Protein AF-000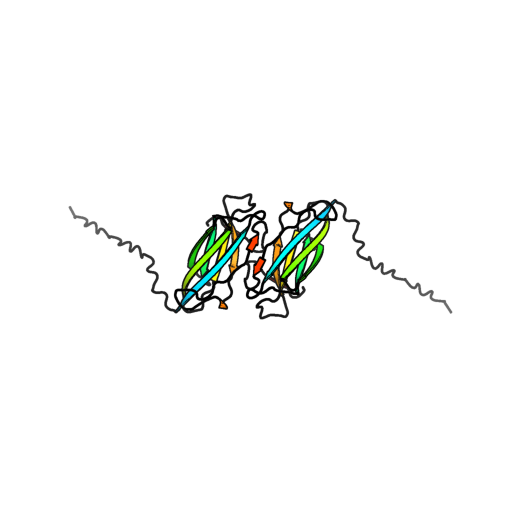0000077552921 (afdb_homodimer)

Foldseek 3Di:
DPPPPPPPPPPPPPPPPVPPPPAPAFKKKFKEKEFEDAPNAGDWFWKKWKWFDDDPDDTHTFFIDIQHRRRMDMTMGIDGHRDQTWMKMKTWAQRVNPPPLWTWIDIDTDDSVQMDTDTGGPDYHYPYYDYPVDDDPPIDIGNPD/DPPPPPPPPPPPPPPPPVPPDPAPAFKKKFKEKEFEDAPNAGDWFWKKWKWFDDPPDDTHTFFIDIQHRRRMDMTMGIDGHRDQTWMKMKTWAQRVNPPPLKTWIDIDTDDSVQMDTDTGGPDYHYPYYDYPVDDDPPIDIGNPD

Structure (mmCIF, N/CA/C/O backbone):
data_AF-0000000077552921-model_v1
#
loop_
_entity.id
_entity.type
_entity.pdbx_description
1 polymer '(pine wood nematode) hypothetical protein'
#
loop_
_atom_site.group_PDB
_atom_site.id
_atom_site.type_symbol
_atom_site.label_atom_id
_atom_site.label_alt_id
_atom_site.label_comp_id
_atom_site.label_asym_id
_atom_site.label_entity_id
_atom_site.label_seq_id
_atom_site.pdbx_PDB_ins_code
_atom_site.Cartn_x
_atom_site.Cartn_y
_atom_site.Cartn_z
_atom_site.occupancy
_atom_site.B_iso_or_equiv
_atom_site.auth_seq_id
_atom_site.auth_comp_id
_atom_site.auth_asym_id
_atom_site.auth_atom_id
_atom_site.pdbx_PDB_model_num
ATOM 1 N N . MET A 1 1 ? -61.781 35.906 36.469 1 32.53 1 MET A N 1
ATOM 2 C CA . MET A 1 1 ? -61.094 35.688 35.188 1 32.53 1 MET A CA 1
ATOM 3 C C . MET A 1 1 ? -59.594 35.906 35.344 1 32.53 1 MET A C 1
ATOM 5 O O . MET A 1 1 ? -59.156 37.062 35.406 1 32.53 1 MET A O 1
ATOM 9 N N . VAL A 1 2 ? -58.844 35 36.219 1 46.31 2 VAL A N 1
ATOM 10 C CA . VAL A 1 2 ? -57.438 35 36.531 1 46.31 2 VAL A CA 1
ATOM 11 C C . VAL A 1 2 ? -56.625 34.781 35.25 1 46.31 2 VAL A C 1
ATOM 13 O O . VAL A 1 2 ? -56.844 33.844 34.5 1 46.31 2 VAL A O 1
ATOM 16 N N . LYS A 1 3 ? -56.125 35.906 34.625 1 41.75 3 LYS A N 1
ATOM 17 C CA . LYS A 1 3 ? -55.219 36 33.469 1 41.75 3 LYS A CA 1
ATOM 18 C C . LYS A 1 3 ? -53.969 35.125 33.719 1 41.75 3 LYS A C 1
ATOM 20 O O . LYS A 1 3 ? -53.219 35.375 34.656 1 41.75 3 LYS A O 1
ATOM 25 N N . VAL A 1 4 ? -53.969 33.75 33.438 1 47.16 4 VAL A N 1
ATOM 26 C CA . VAL A 1 4 ? -52.812 32.844 33.406 1 47.16 4 VAL A CA 1
ATOM 27 C C . VAL A 1 4 ? -51.719 33.406 32.531 1 47.16 4 VAL A C 1
ATOM 29 O O . VAL A 1 4 ? -51.938 33.625 31.328 1 47.16 4 VAL A O 1
ATOM 32 N N . ALA A 1 5 ? -50.812 34.312 33.062 1 47.31 5 ALA A N 1
ATOM 33 C CA . ALA A 1 5 ? -49.594 34.75 32.406 1 47.31 5 ALA A CA 1
ATOM 34 C C . ALA A 1 5 ? -48.781 33.594 31.859 1 47.31 5 ALA A C 1
ATOM 36 O O . ALA A 1 5 ? -48.438 32.688 32.625 1 47.31 5 ALA A O 1
ATOM 37 N N . THR A 1 6 ? -49.031 33.094 30.625 1 49.38 6 THR A N 1
ATOM 38 C CA . THR A 1 6 ? -48.219 32.125 29.906 1 49.38 6 THR A CA 1
ATOM 39 C C . THR A 1 6 ? -46.75 32.594 29.859 1 49.38 6 THR A C 1
ATOM 41 O O . THR A 1 6 ? -46.438 33.625 29.266 1 49.38 6 THR A O 1
ATOM 44 N N . VAL A 1 7 ? -45.938 32.375 30.922 1 45.72 7 VAL A N 1
ATOM 45 C CA . VAL A 1 7 ? -44.5 32.562 30.844 1 45.72 7 VAL A CA 1
ATOM 46 C C . VAL A 1 7 ? -43.938 31.797 29.656 1 45.72 7 VAL A C 1
ATOM 48 O O . VAL A 1 7 ? -44.031 30.562 29.594 1 45.72 7 VAL A O 1
ATOM 51 N N . LEU A 1 8 ? -43.938 32.406 28.438 1 46.22 8 LEU A N 1
ATOM 52 C CA . LEU A 1 8 ? -43.219 31.891 27.297 1 46.22 8 LEU A CA 1
ATOM 53 C C . LEU A 1 8 ? -41.719 31.703 27.656 1 46.22 8 LEU A C 1
ATOM 55 O O . LEU A 1 8 ? -41.031 32.656 27.922 1 46.22 8 LEU A O 1
ATOM 59 N N . LEU A 1 9 ? -41.406 30.625 28.328 1 47.47 9 LEU A N 1
ATOM 60 C CA . LEU A 1 9 ? -40 30.234 28.453 1 47.47 9 LEU A CA 1
ATOM 61 C C . LEU A 1 9 ? -39.344 30.156 27.078 1 47.47 9 LEU A C 1
ATOM 63 O O . LEU A 1 9 ? -39.688 29.312 26.266 1 47.47 9 LEU A O 1
ATOM 67 N N . LEU A 1 10 ? -39 31.312 26.562 1 45.34 10 LEU A N 1
ATOM 68 C CA . LEU A 1 10 ? -38.094 31.297 25.406 1 45.34 10 LEU A CA 1
ATOM 69 C C . LEU A 1 10 ? -36.875 30.438 25.688 1 45.34 10 LEU A C 1
ATOM 71 O O . LEU A 1 10 ? -36.062 30.75 26.547 1 45.34 10 LEU A O 1
ATOM 75 N N . SER A 1 11 ? -36.938 29.156 25.531 1 48.84 11 SER A N 1
ATOM 76 C CA . SER A 1 11 ? -35.75 28.281 25.484 1 48.84 11 SER A CA 1
ATOM 77 C C . SER A 1 11 ? -34.75 28.797 24.469 1 48.84 11 SER A C 1
ATOM 79 O O . SER A 1 11 ? -35 28.812 23.266 1 48.84 11 SER A O 1
ATOM 81 N N . LEU A 1 12 ? -33.969 29.781 24.828 1 48.12 12 LEU A N 1
ATOM 82 C CA . LEU A 1 12 ? -32.781 30.109 24.047 1 48.12 12 LEU A CA 1
ATOM 83 C C . LEU A 1 12 ? -31.984 28.844 23.734 1 48.12 12 LEU A C 1
ATOM 85 O O . LEU A 1 12 ? -31.391 28.234 24.625 1 48.12 12 LEU A O 1
ATOM 89 N N . ALA A 1 13 ? -32.469 28.047 22.828 1 47.84 13 ALA A N 1
ATOM 90 C CA . ALA A 1 13 ? -31.594 27.047 22.234 1 47.84 13 ALA A CA 1
ATOM 91 C C . ALA A 1 13 ? -30.281 27.672 21.781 1 47.84 13 ALA A C 1
ATOM 93 O O . ALA A 1 13 ? -30.219 28.375 20.781 1 47.84 13 ALA A O 1
ATOM 94 N N . LEU A 1 14 ? -29.422 28.031 22.703 1 42.88 14 LEU A N 1
ATOM 95 C CA . LEU A 1 14 ? -28.031 28.281 22.312 1 42.88 14 LEU A CA 1
ATOM 96 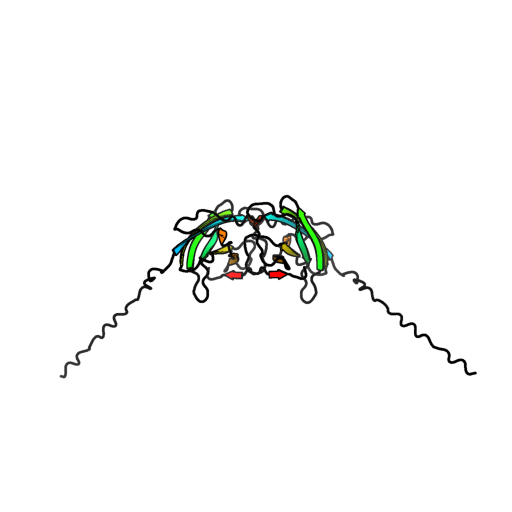C C . LEU A 1 14 ? -27.531 27.188 21.391 1 42.88 14 LEU A C 1
ATOM 98 O O . LEU A 1 14 ? -27.297 26.062 21.828 1 42.88 14 LEU A O 1
ATOM 102 N N . VAL A 1 15 ? -27.938 27.156 20.156 1 44.53 15 VAL A N 1
ATOM 103 C CA . VAL A 1 15 ? -27.141 26.438 19.172 1 44.53 15 VAL A CA 1
ATOM 104 C C . VAL A 1 15 ? -25.656 26.734 19.391 1 44.53 15 VAL A C 1
ATOM 106 O O . VAL A 1 15 ? -25.188 27.844 19.094 1 44.53 15 VAL A O 1
ATOM 109 N N . VAL A 1 16 ? -25.078 26.266 20.5 1 40.38 16 VAL A N 1
ATOM 110 C CA . VAL A 1 16 ? -23.625 26.312 20.625 1 40.38 16 VAL A CA 1
ATOM 111 C C . VAL A 1 16 ? -22.984 25.891 19.297 1 40.38 16 VAL A C 1
ATOM 113 O O . VAL A 1 16 ? -23.062 24.719 18.906 1 40.38 16 VAL A O 1
ATOM 116 N N . ASP A 1 17 ? -23.094 26.703 18.297 1 41.91 17 ASP A N 1
ATOM 117 C CA . ASP A 1 17 ? -22.094 26.453 17.25 1 41.91 17 ASP A CA 1
ATOM 118 C C . ASP A 1 17 ? -20.766 26 17.875 1 41.91 17 ASP A C 1
ATOM 120 O O . ASP A 1 17 ? -20.359 26.484 18.922 1 41.91 17 ASP A O 1
ATOM 124 N N . GLY A 1 18 ? -20.438 24.766 17.828 1 45.41 18 GLY A N 1
ATOM 125 C CA . GLY A 1 18 ? -19.141 24.266 18.266 1 45.41 18 GLY A CA 1
ATOM 126 C C . GLY A 1 18 ? -18.031 25.297 18.125 1 45.41 18 GLY A C 1
ATOM 127 O O . GLY A 1 18 ? -17.469 25.453 17.047 1 45.41 18 GLY A O 1
ATOM 128 N N . VAL A 1 19 ? -18.141 26.406 18.719 1 45.72 19 VAL A N 1
ATOM 129 C CA . VAL A 1 19 ? -16.969 27.281 18.844 1 45.72 19 VAL A CA 1
ATOM 130 C C . VAL A 1 19 ? -15.711 26.438 19 1 45.72 19 VAL A C 1
ATOM 132 O O . VAL A 1 19 ? -15.57 25.703 19.984 1 45.72 19 VAL A O 1
ATOM 135 N N . LYS A 1 20 ? -15.023 25.984 17.828 1 48.44 20 LYS A N 1
ATOM 136 C CA . LYS A 1 20 ? -13.672 25.422 17.938 1 48.44 20 LYS A CA 1
ATOM 137 C C . LYS A 1 20 ? -12.805 26.281 18.844 1 48.44 20 LYS A C 1
ATOM 139 O O . LYS A 1 20 ? -12.57 27.453 18.578 1 48.44 20 LYS A O 1
ATOM 144 N N . LEU A 1 21 ? -12.828 26.219 20.141 1 47.91 21 LEU A N 1
ATOM 145 C CA . LEU A 1 21 ? -11.836 26.875 20.984 1 47.91 21 LEU A CA 1
ATOM 146 C C . LEU A 1 21 ? -10.5 26.984 20.266 1 47.91 21 LEU A C 1
ATOM 148 O O . LEU A 1 21 ? -10.133 26.109 19.484 1 47.91 21 LEU A O 1
ATOM 152 N N . PRO A 1 22 ? -9.906 28.203 20.203 1 50.81 22 PRO A N 1
ATOM 153 C CA . PRO A 1 22 ? -8.586 28.297 19.578 1 50.81 22 PRO A CA 1
ATOM 154 C C . PRO A 1 22 ? -7.66 27.141 19.984 1 50.81 22 PRO A C 1
ATOM 156 O O . PRO A 1 22 ? -7.605 26.781 21.156 1 50.81 22 PRO A O 1
ATOM 159 N N . SER A 1 23 ? -7.504 26.141 19.156 1 57.16 23 SER A N 1
ATOM 160 C CA . SER A 1 23 ? -6.621 25 19.406 1 57.16 23 SER A CA 1
ATOM 161 C C . SER A 1 23 ? -5.301 25.453 20.031 1 57.16 23 SER A C 1
ATOM 163 O O . SER A 1 23 ? -4.629 26.328 19.484 1 57.16 23 SER A O 1
ATOM 165 N N . LEU A 1 24 ? -5.188 25.531 21.297 1 73 24 LEU A N 1
ATOM 166 C CA . LEU A 1 24 ? -3.918 25.734 21.984 1 73 24 LEU A CA 1
ATOM 167 C C . LEU A 1 24 ? -2.863 24.75 21.484 1 73 24 LEU A C 1
ATOM 169 O O . LEU A 1 24 ? -3.178 23.594 21.203 1 73 24 LEU A O 1
ATOM 173 N N . GLY A 1 25 ? -1.646 25.375 20.969 1 87.69 25 GLY A N 1
ATOM 174 C CA . GLY A 1 25 ? -0.507 24.609 20.5 1 87.69 25 GLY A CA 1
ATOM 175 C C . GLY A 1 25 ? 0.171 25.219 19.281 1 87.69 25 GLY A C 1
ATOM 176 O O . GLY A 1 25 ? 0.163 26.438 19.109 1 87.69 25 GLY A O 1
ATOM 177 N N . LYS A 1 26 ? 0.968 24.469 18.641 1 93.31 26 LYS A N 1
ATOM 178 C CA . LYS A 1 26 ? 1.741 24.875 17.469 1 93.31 26 LYS A CA 1
ATOM 179 C C . LYS A 1 26 ? 1.052 24.453 16.172 1 93.31 26 LYS A C 1
ATOM 181 O O . LYS A 1 26 ? 0.514 23.344 16.094 1 93.31 26 LYS A O 1
ATOM 186 N N . LEU A 1 27 ? 1.069 25.438 15.219 1 96.88 27 LEU A N 1
ATOM 187 C CA . LEU A 1 27 ? 0.592 25.125 13.875 1 96.88 27 LEU A CA 1
ATOM 188 C C . LEU A 1 27 ? 1.577 24.219 13.141 1 96.88 27 LEU A C 1
ATOM 190 O O . LEU A 1 27 ? 2.775 24.5 13.094 1 96.88 27 LEU A O 1
ATOM 194 N N . GLN A 1 28 ? 1.095 23.078 12.672 1 97.75 28 GLN A N 1
ATOM 195 C CA . GLN A 1 28 ? 1.905 22.094 11.961 1 97.75 28 GLN A CA 1
ATOM 196 C C . GLN A 1 28 ? 1.263 21.703 10.633 1 97.75 28 GLN A C 1
ATOM 198 O O . GLN A 1 28 ? 0.037 21.703 10.5 1 97.75 28 GLN A O 1
ATOM 203 N N . SER A 1 29 ? 2.043 21.469 9.609 1 98.56 29 SER A N 1
ATOM 204 C CA . SER A 1 29 ? 1.531 21.203 8.266 1 98.56 29 SER A CA 1
ATOM 205 C C . SER A 1 29 ? 2.268 20.031 7.629 1 98.56 29 SER A C 1
ATOM 207 O O . SER A 1 29 ? 3.346 19.641 8.078 1 98.56 29 SER A O 1
ATOM 209 N N . ALA A 1 30 ? 1.665 19.453 6.656 1 98.56 30 ALA A N 1
ATOM 210 C CA . ALA A 1 30 ? 2.236 18.375 5.855 1 98.56 30 ALA A CA 1
ATOM 211 C C . ALA A 1 30 ? 1.676 18.391 4.438 1 98.56 30 ALA A C 1
ATOM 213 O O . ALA A 1 30 ? 0.6 18.938 4.191 1 98.56 30 ALA A O 1
ATOM 214 N N . ALA A 1 31 ? 2.41 17.812 3.5 1 98.88 31 ALA A N 1
ATOM 215 C CA . ALA A 1 31 ? 1.99 17.609 2.115 1 98.88 31 ALA A CA 1
ATOM 216 C C . ALA A 1 31 ? 2.346 16.203 1.627 1 98.88 31 ALA A C 1
ATOM 218 O O . ALA A 1 31 ? 3.422 15.688 1.938 1 98.88 31 ALA A O 1
ATOM 219 N N . VAL A 1 32 ? 1.446 15.625 0.979 1 98.81 32 VAL A N 1
ATOM 220 C CA . VAL A 1 32 ? 1.617 14.281 0.446 1 98.81 32 VAL A CA 1
ATOM 221 C C . VAL A 1 32 ? 1.212 14.25 -1.026 1 98.81 32 VAL A C 1
ATOM 223 O O . VAL A 1 32 ? 0.193 14.828 -1.407 1 98.81 32 VAL A O 1
ATOM 226 N N . LYS A 1 33 ? 1.992 13.602 -1.826 1 98.81 33 LYS A N 1
ATOM 227 C CA . LYS A 1 33 ? 1.648 13.414 -3.232 1 98.81 33 LYS A CA 1
ATOM 228 C C . LYS A 1 33 ? 1.797 11.953 -3.645 1 98.81 33 LYS A C 1
ATOM 230 O O . LYS A 1 33 ? 2.361 11.148 -2.902 1 98.81 33 LYS A O 1
ATOM 235 N N . GLY A 1 34 ? 1.286 11.617 -4.723 1 98.56 34 GLY A N 1
ATOM 236 C CA . GLY A 1 34 ? 1.391 10.289 -5.309 1 98.56 34 GLY A CA 1
ATOM 237 C C . GLY A 1 34 ? 0.633 10.156 -6.617 1 98.56 34 GLY A C 1
ATOM 238 O O . GLY A 1 34 ? 0.147 11.148 -7.164 1 98.56 34 GLY A O 1
ATOM 239 N N . ARG A 1 35 ? 0.683 8.961 -7.125 1 98.75 35 ARG A N 1
ATOM 240 C CA . ARG A 1 35 ? -0.034 8.625 -8.352 1 98.75 35 ARG A CA 1
ATOM 241 C C . ARG A 1 35 ? -0.787 7.305 -8.203 1 98.75 35 ARG A C 1
ATOM 243 O O . ARG A 1 35 ? -0.27 6.352 -7.613 1 98.75 35 ARG A O 1
ATOM 250 N N . LEU A 1 36 ? -1.911 7.273 -8.773 1 98.88 36 LEU A N 1
ATOM 251 C CA . LEU A 1 36 ? -2.781 6.105 -8.68 1 98.88 36 LEU A CA 1
ATOM 252 C C . LEU A 1 36 ? -3.049 5.516 -10.062 1 98.88 36 LEU A C 1
ATOM 254 O O . LEU A 1 36 ? -3.25 6.258 -11.031 1 98.88 36 LEU A O 1
ATOM 258 N N . LEU A 1 37 ? -2.941 4.238 -10.102 1 98.56 37 LEU A N 1
ATOM 259 C CA . LEU A 1 37 ? -3.24 3.514 -11.336 1 98.56 37 LEU A CA 1
ATOM 260 C C . LEU A 1 37 ? -4.371 2.512 -11.117 1 98.56 37 LEU A C 1
ATOM 262 O O . LEU A 1 37 ? -4.59 2.053 -9.992 1 98.56 37 LEU A O 1
ATOM 266 N N . CYS A 1 38 ? -5.055 2.184 -12.172 1 97.62 38 CYS A N 1
ATOM 267 C CA . CYS A 1 38 ? -5.973 1.059 -12.305 1 97.62 38 CYS A CA 1
ATOM 268 C C . CYS A 1 38 ? -5.836 0.393 -13.664 1 97.62 38 CYS A C 1
ATOM 270 O O . CYS A 1 38 ? -5.984 1.05 -14.695 1 97.62 38 CYS A O 1
ATOM 272 N N . ASP A 1 39 ? -5.508 -0.951 -13.695 1 90.19 39 ASP A N 1
ATOM 273 C CA . ASP A 1 39 ? -5.285 -1.681 -14.938 1 90.19 39 ASP A CA 1
ATOM 274 C C . ASP A 1 39 ? -4.184 -1.023 -15.766 1 90.19 39 ASP A C 1
ATOM 276 O O . ASP A 1 39 ? -4.352 -0.805 -16.969 1 90.19 39 ASP A O 1
ATOM 280 N N . ARG A 1 40 ? -3.166 -0.458 -15.133 1 87.75 40 ARG A N 1
ATOM 281 C CA . ARG A 1 40 ? -1.974 0.134 -15.734 1 87.75 40 ARG A CA 1
ATOM 282 C C . ARG A 1 40 ? -2.281 1.505 -16.328 1 87.75 40 ARG A C 1
ATOM 284 O O . ARG A 1 40 ? -1.458 2.076 -17.047 1 87.75 40 ARG A O 1
ATOM 291 N N . LYS A 1 41 ? -3.432 1.977 -16.078 1 96.56 41 LYS A N 1
ATOM 292 C CA . LYS A 1 41 ? -3.812 3.314 -16.516 1 96.56 41 LYS A CA 1
ATOM 293 C C . LYS A 1 41 ? -3.99 4.258 -15.336 1 96.56 41 LYS A C 1
ATOM 295 O O . LYS A 1 41 ? -4.324 3.818 -14.234 1 96.56 41 LYS A O 1
ATOM 300 N N . PRO A 1 42 ? -3.77 5.574 -15.648 1 98.62 42 PRO A N 1
ATOM 301 C CA . PRO A 1 42 ? -4.027 6.531 -14.57 1 98.62 42 PRO A CA 1
ATOM 302 C C . PRO A 1 42 ? -5.453 6.438 -14.023 1 98.62 42 PRO A C 1
ATOM 304 O O . PRO A 1 42 ? -6.402 6.277 -14.797 1 98.62 42 PRO A O 1
ATOM 307 N N . TYR A 1 43 ? -5.633 6.465 -12.758 1 98.62 43 TYR A N 1
ATOM 308 C CA . TYR A 1 43 ? -6.945 6.445 -12.117 1 98.62 43 TYR A CA 1
ATOM 309 C C . TYR A 1 43 ? -7.348 7.84 -11.656 1 98.6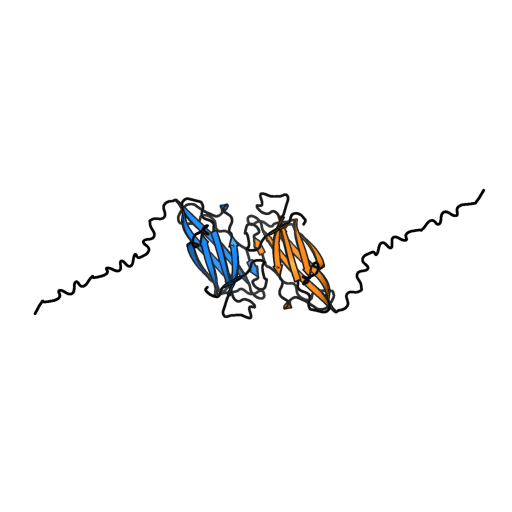2 43 TYR A C 1
ATOM 311 O O . TYR A 1 43 ? -6.867 8.32 -10.625 1 98.62 43 TYR A O 1
ATOM 319 N N . ALA A 1 44 ? -8.242 8.469 -12.32 1 98.44 44 ALA A N 1
ATOM 320 C CA . ALA A 1 44 ? -8.695 9.828 -12.008 1 98.44 44 ALA A CA 1
ATOM 321 C C . ALA A 1 44 ? -9.867 9.805 -11.039 1 98.44 44 ALA A C 1
ATOM 323 O O . ALA A 1 44 ? -10.609 8.82 -10.969 1 98.44 44 ALA A O 1
ATOM 324 N N . GLN A 1 45 ? -10.008 10.82 -10.242 1 97.75 45 GLN A N 1
ATOM 325 C CA . GLN A 1 45 ? -11.164 11.133 -9.406 1 97.75 45 GLN A CA 1
ATOM 326 C C . GLN A 1 45 ? -11.242 10.211 -8.195 1 97.75 45 GLN A C 1
ATOM 328 O O . GLN A 1 45 ? -12.32 9.984 -7.648 1 97.75 45 GLN A O 1
ATOM 333 N N . ALA A 1 46 ? -10.125 9.594 -7.828 1 98.62 46 ALA A N 1
ATOM 334 C CA . ALA A 1 46 ? -10.062 9.023 -6.484 1 98.62 46 ALA A CA 1
ATOM 335 C C . ALA A 1 46 ? -10.078 10.125 -5.426 1 98.62 46 ALA A C 1
ATOM 337 O O . ALA A 1 46 ? -9.375 11.125 -5.555 1 98.62 46 ALA A O 1
ATOM 338 N N . LYS A 1 47 ? -10.875 9.945 -4.449 1 98.69 47 LYS A N 1
ATOM 339 C CA . LYS A 1 47 ? -10.898 10.898 -3.342 1 98.69 47 LYS A CA 1
ATOM 340 C C . LYS A 1 47 ? -9.781 10.617 -2.346 1 98.69 47 LYS A C 1
ATOM 342 O O . LYS A 1 47 ? -9.602 9.469 -1.922 1 98.69 47 LYS A O 1
ATOM 347 N N . ILE A 1 48 ? -8.977 11.625 -2.049 1 98.94 48 ILE A N 1
ATOM 348 C CA . ILE A 1 48 ? -7.918 11.531 -1.049 1 98.94 48 ILE A CA 1
ATOM 349 C C . ILE A 1 48 ? -8.211 12.484 0.105 1 98.94 48 ILE A C 1
ATOM 351 O O . ILE A 1 48 ? -8.391 13.688 -0.105 1 98.94 48 ILE A O 1
ATOM 355 N N . LYS A 1 49 ? -8.312 11.969 1.262 1 98.75 49 LYS A N 1
ATOM 356 C CA . LYS A 1 49 ? -8.461 12.797 2.457 1 98.75 49 LYS A CA 1
ATOM 357 C C . LYS A 1 49 ? -7.23 12.688 3.355 1 98.75 49 LYS A C 1
ATOM 359 O O . LYS A 1 49 ? -6.719 11.594 3.59 1 98.75 49 LYS A O 1
ATOM 364 N N . MET A 1 50 ? -6.805 13.82 3.775 1 98.75 50 MET A N 1
ATOM 365 C CA . MET A 1 50 ? -5.691 13.922 4.719 1 98.75 50 MET A CA 1
ATOM 366 C C . MET A 1 50 ? -6.191 14.273 6.113 1 98.75 50 MET A C 1
ATOM 368 O O . MET A 1 50 ? -6.977 15.211 6.277 1 98.75 50 MET A O 1
ATOM 372 N N . TYR A 1 51 ? -5.691 13.555 7.082 1 98.19 51 TYR A N 1
ATOM 373 C CA . TYR A 1 51 ? -6.137 13.758 8.453 1 98.19 51 TYR A CA 1
ATOM 374 C C . TYR A 1 51 ? -4.949 13.922 9.391 1 98.19 51 TYR A C 1
ATOM 376 O O . TYR A 1 51 ? -3.863 13.406 9.133 1 98.19 51 TYR A O 1
ATOM 384 N N . ASP A 1 52 ? -5.211 14.609 10.445 1 97.25 52 ASP A N 1
ATOM 385 C CA . ASP A 1 52 ? -4.453 14.43 11.68 1 97.25 52 ASP A CA 1
ATOM 386 C C . ASP A 1 52 ? -5.141 13.438 12.609 1 97.25 52 ASP A C 1
ATOM 388 O O . ASP A 1 52 ? -6.262 13.672 13.07 1 97.25 52 ASP A O 1
ATOM 392 N N . GLU A 1 53 ? -4.449 12.328 12.773 1 94.75 53 GLU A N 1
ATOM 393 C CA . GLU A 1 53 ? -5.027 11.281 13.617 1 94.75 53 GLU A CA 1
ATOM 394 C C . GLU A 1 53 ? -4.898 11.633 15.094 1 94.75 53 GLU A C 1
ATOM 396 O O . GLU A 1 53 ? -3.807 11.953 15.57 1 94.75 53 GLU A O 1
ATOM 401 N N . ASP A 1 54 ? -6.012 11.523 15.797 1 87.31 54 ASP A N 1
ATOM 402 C CA . ASP A 1 54 ? -6.035 11.805 17.234 1 87.31 54 ASP A CA 1
ATOM 403 C C . ASP A 1 54 ? -6.473 10.578 18.016 1 87.31 54 ASP A C 1
ATOM 405 O O . ASP A 1 54 ? -7.297 9.789 17.547 1 87.31 54 ASP A O 1
ATOM 409 N N . PHE A 1 55 ? -5.816 10.438 19.156 1 81.25 55 PHE A N 1
ATOM 410 C CA . PHE A 1 55 ? -6.23 9.352 20.031 1 81.25 55 PHE A CA 1
ATOM 411 C C . PHE A 1 55 ? -7.453 9.758 20.844 1 81.25 55 PHE A C 1
ATOM 413 O O . PHE A 1 55 ? -7.441 10.797 21.516 1 81.25 55 PHE A O 1
ATOM 420 N N . GLY A 1 56 ? -8.539 8.969 20.812 1 74.62 56 GLY A N 1
ATOM 421 C CA . GLY A 1 56 ? -9.695 9.172 21.672 1 74.62 56 GLY A CA 1
ATOM 422 C C . GLY A 1 56 ? -10.656 10.211 21.141 1 74.62 56 GLY A C 1
ATOM 423 O O . GLY A 1 56 ? -11.664 10.516 21.781 1 74.62 56 GLY A O 1
ATOM 424 N N . GLU A 1 57 ? -10.25 10.914 20.125 1 76.81 57 GLU A N 1
ATOM 425 C CA . GLU A 1 57 ? -11.117 11.898 19.469 1 76.81 57 GLU A CA 1
ATOM 426 C C . GLU A 1 57 ? -11.227 11.648 17.969 1 76.81 57 GLU A C 1
ATOM 428 O O . GLU A 1 57 ? -10.539 10.766 17.438 1 76.81 57 GLU A O 1
ATOM 433 N N . LEU A 1 58 ? -12.188 12.359 17.406 1 84.75 58 LEU A N 1
ATOM 434 C CA . LEU A 1 58 ? -12.32 12.266 15.953 1 84.75 58 LEU A CA 1
ATOM 435 C C . LEU A 1 58 ? -11.094 12.867 15.266 1 84.75 58 LEU A C 1
ATOM 437 O O . LEU A 1 58 ? -10.547 13.867 15.719 1 84.75 58 LEU A O 1
ATOM 441 N N . ASP A 1 59 ? -10.672 12.203 14.18 1 91.19 59 ASP A N 1
ATOM 442 C CA . ASP A 1 59 ? -9.578 12.727 13.359 1 91.19 59 ASP A CA 1
ATOM 443 C C . ASP A 1 59 ? -9.93 14.094 12.789 1 91.19 59 ASP A C 1
ATOM 445 O O . ASP A 1 59 ? -11.086 14.359 12.461 1 91.19 59 ASP A O 1
ATOM 449 N N . ASP A 1 60 ? -8.953 15 12.758 1 94.06 60 ASP A N 1
ATOM 450 C CA . ASP A 1 60 ? -9.156 16.297 12.133 1 94.06 60 ASP A CA 1
ATOM 451 C C . ASP A 1 60 ? -8.883 16.234 10.633 1 94.06 60 ASP A C 1
ATOM 453 O O . ASP A 1 60 ? -7.785 15.867 10.211 1 94.06 60 ASP A O 1
ATOM 457 N N . LEU A 1 61 ? -9.867 16.578 9.836 1 96.81 61 LEU A N 1
ATOM 458 C CA . LEU A 1 61 ? -9.695 16.656 8.391 1 96.81 61 LEU A CA 1
ATOM 459 C C . LEU A 1 61 ? -8.852 17.859 8 1 96.81 61 LEU A C 1
ATOM 461 O O . LEU A 1 61 ? -9.203 19 8.336 1 96.81 61 LEU A O 1
ATOM 465 N N . MET A 1 62 ? -7.758 17.594 7.305 1 97.94 62 MET A N 1
ATOM 466 C CA . MET A 1 62 ? -6.844 18.672 6.953 1 97.94 62 MET A CA 1
ATOM 467 C C . MET A 1 62 ? -7.027 19.078 5.492 1 97.94 62 MET A C 1
ATOM 469 O O . MET A 1 62 ? -6.77 20.234 5.133 1 97.94 62 MET A O 1
ATOM 473 N N . ASP A 1 63 ? -7.32 18.172 4.645 1 98.56 63 ASP A N 1
ATOM 474 C CA . ASP A 1 63 ? -7.48 18.453 3.221 1 98.56 63 ASP A CA 1
ATOM 475 C C . ASP A 1 63 ? -8.25 17.344 2.52 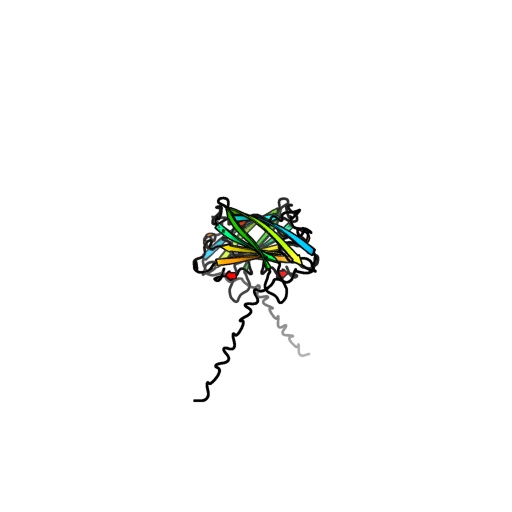1 98.56 63 ASP A C 1
ATOM 477 O O . ASP A 1 63 ? -8.281 16.203 3.002 1 98.56 63 ASP A O 1
ATOM 481 N N . THR A 1 64 ? -8.953 17.625 1.484 1 98.75 64 THR A N 1
ATOM 482 C CA . THR A 1 64 ? -9.594 16.688 0.567 1 98.75 64 THR A CA 1
ATOM 483 C C . THR A 1 64 ? -9.32 17.078 -0.882 1 98.75 64 THR A C 1
ATOM 485 O O . THR A 1 64 ? -9.57 18.203 -1.285 1 98.75 64 THR A O 1
ATOM 488 N N . LYS A 1 65 ? -8.758 16.172 -1.621 1 98.81 65 LYS A N 1
ATOM 489 C CA . LYS A 1 65 ? -8.539 16.359 -3.053 1 98.81 65 LYS A CA 1
ATOM 490 C C . LYS A 1 65 ? -8.922 15.102 -3.834 1 98.81 65 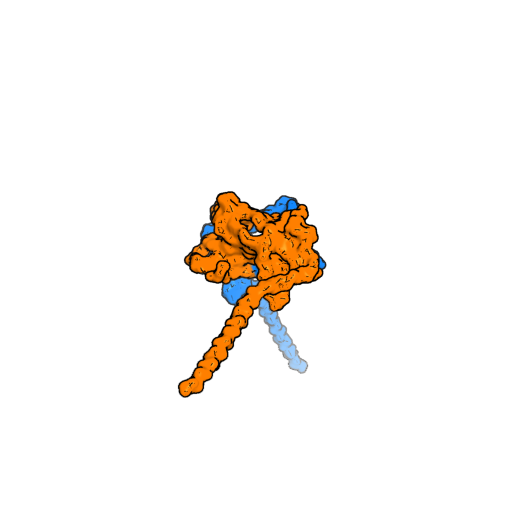LYS A C 1
ATOM 492 O O . LYS A 1 65 ? -9.273 14.078 -3.242 1 98.81 65 LYS A O 1
ATOM 497 N N . PHE A 1 66 ? -8.867 15.281 -5.148 1 98.88 66 PHE A N 1
ATOM 498 C CA . PHE A 1 66 ? -9.109 14.172 -6.066 1 98.88 66 PHE A CA 1
ATOM 499 C C . PHE A 1 66 ? -7.926 13.992 -7.012 1 98.88 66 PHE A C 1
ATOM 501 O O . PHE A 1 66 ? -7.289 14.969 -7.41 1 98.88 66 PHE A O 1
ATOM 508 N N . SER A 1 67 ? -7.625 12.719 -7.242 1 98.94 67 SER A N 1
ATOM 509 C CA . SER A 1 67 ? -6.594 12.484 -8.25 1 98.94 67 SER A CA 1
ATOM 510 C C . SER A 1 67 ? -7 13.062 -9.602 1 98.94 67 SER A C 1
ATOM 512 O O . SER A 1 67 ? -8.188 13.07 -9.945 1 98.94 67 SER A O 1
ATOM 514 N N . ASP A 1 68 ? -6.035 13.531 -10.375 1 98.88 68 ASP A N 1
ATOM 515 C CA . ASP A 1 68 ? -6.324 14.18 -11.648 1 98.88 68 ASP A CA 1
ATOM 516 C C . ASP A 1 68 ? -6.34 13.172 -12.797 1 98.88 68 ASP A C 1
ATOM 518 O O . ASP A 1 68 ? -6.344 11.961 -12.562 1 98.88 68 ASP A O 1
ATOM 522 N N . LYS A 1 69 ? -6.371 13.633 -14.055 1 98.62 69 LYS A N 1
ATOM 523 C CA . LYS A 1 69 ? -6.496 12.797 -15.242 1 98.62 69 LYS A CA 1
ATOM 524 C C . LYS A 1 69 ? -5.281 11.883 -15.406 1 98.62 69 LYS A C 1
ATOM 526 O O . LYS A 1 69 ? -5.352 10.867 -16.094 1 98.62 69 LYS A O 1
ATOM 531 N N . ASN A 1 70 ? -4.184 12.242 -14.812 1 98.62 70 ASN A N 1
ATOM 532 C CA . ASN A 1 70 ? -2.975 11.43 -14.875 1 98.62 70 ASN A CA 1
ATOM 533 C C . ASN A 1 70 ? -2.836 10.531 -13.648 1 98.62 70 ASN A C 1
ATOM 535 O O . ASN A 1 70 ? -1.812 9.867 -13.477 1 98.62 70 ASN A O 1
ATOM 539 N N . GLY A 1 71 ? -3.799 10.516 -12.742 1 98.88 71 GLY A N 1
ATOM 540 C CA . GLY A 1 71 ? -3.785 9.727 -11.516 1 98.88 71 GLY A CA 1
ATOM 541 C C . GLY A 1 71 ? -3.002 10.383 -10.391 1 98.88 71 GLY A C 1
ATOM 542 O O . GLY A 1 71 ? -2.805 9.781 -9.336 1 98.88 71 GLY A O 1
ATOM 543 N N . ALA A 1 72 ? -2.549 11.594 -10.656 1 98.94 72 ALA A N 1
ATOM 544 C CA . ALA A 1 72 ? -1.705 12.273 -9.672 1 98.94 72 ALA A CA 1
ATOM 545 C C . ALA A 1 72 ? -2.553 13.008 -8.641 1 98.94 72 ALA A C 1
ATOM 547 O O . ALA A 1 72 ? -3.65 13.477 -8.945 1 98.94 72 ALA A O 1
ATOM 548 N N . PHE A 1 73 ? -2.064 13.109 -7.465 1 98.94 73 PHE A N 1
ATOM 549 C CA . PHE A 1 73 ? -2.717 13.914 -6.438 1 98.94 73 PHE A CA 1
ATOM 550 C C . PHE A 1 73 ? -1.686 14.617 -5.566 1 98.94 73 PHE A C 1
ATOM 552 O O . PHE A 1 73 ? -0.523 14.211 -5.516 1 98.94 73 PHE A O 1
ATOM 559 N N . LEU A 1 74 ? -2.082 15.648 -4.984 1 98.94 74 LEU A N 1
ATOM 560 C CA . LEU A 1 74 ? -1.357 16.391 -3.965 1 98.94 74 LEU A CA 1
ATOM 561 C C . LEU A 1 74 ? -2.311 16.938 -2.9 1 98.94 74 LEU A C 1
ATOM 563 O O . LEU A 1 74 ? -3.189 17.75 -3.197 1 98.94 74 LEU A O 1
ATOM 567 N N . VA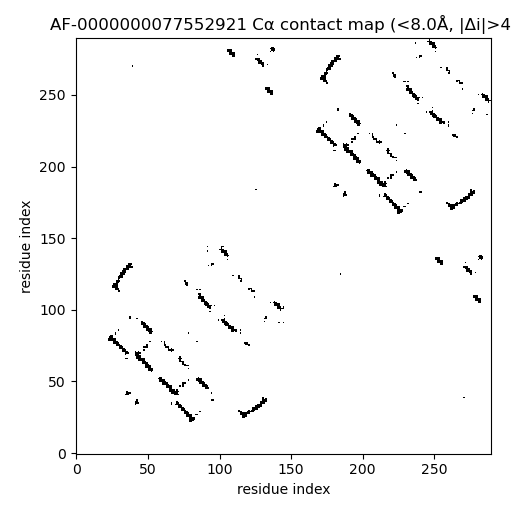L A 1 75 ? -2.166 16.438 -1.724 1 98.94 75 VAL A N 1
ATOM 568 C CA . VAL A 1 75 ? -2.908 16.969 -0.587 1 98.94 75 VAL A CA 1
ATOM 569 C C . VAL A 1 75 ? -1.952 17.703 0.356 1 98.94 75 VAL A C 1
ATOM 571 O O . VAL A 1 75 ? -0.8 17.297 0.521 1 98.94 75 VAL A O 1
ATOM 574 N N . SER A 1 76 ? -2.438 18.703 0.864 1 98.81 76 SER A N 1
ATOM 575 C CA . SER A 1 76 ? -1.66 19.562 1.761 1 98.81 76 SER A CA 1
ATOM 576 C C . SER A 1 76 ? -2.561 20.266 2.766 1 98.81 76 SER A C 1
ATOM 578 O O . SER A 1 76 ? -3.584 20.844 2.393 1 98.81 76 SER A O 1
ATOM 580 N N . GLY A 1 77 ? -2.199 20.188 4.031 1 98.5 77 GLY A N 1
ATOM 581 C CA . GLY A 1 77 ? -3.02 20.812 5.059 1 98.5 77 GLY A CA 1
ATOM 582 C C . GLY A 1 77 ? -2.268 21.062 6.352 1 98.5 77 GLY A C 1
ATOM 583 O O . GLY A 1 77 ? -1.062 20.812 6.434 1 98.5 77 GLY A O 1
ATOM 584 N N . HIS A 1 78 ? -2.959 21.656 7.262 1 97.81 78 HIS A N 1
ATOM 585 C CA . HIS A 1 78 ? -2.35 22.016 8.539 1 97.81 78 HIS A CA 1
ATOM 586 C C . HIS A 1 78 ? -3.342 21.859 9.688 1 97.81 78 HIS A C 1
ATOM 588 O O . HIS A 1 78 ? -4.551 21.766 9.453 1 97.81 78 HIS A O 1
ATOM 594 N N . GLU A 1 79 ? -2.836 21.719 10.812 1 95.94 79 GLU A N 1
ATOM 595 C CA . GLU A 1 79 ? -3.6 21.625 12.055 1 95.94 79 GLU A CA 1
ATOM 596 C C . GLU A 1 79 ? -2.803 22.172 13.234 1 95.94 79 GLU A C 1
ATOM 598 O O . GLU A 1 79 ? -1.571 22.125 13.234 1 95.94 79 GLU A O 1
ATOM 603 N N . THR A 1 80 ? -3.537 22.734 14.188 1 94.44 80 THR A N 1
ATOM 604 C CA . THR A 1 80 ? -2.92 23.203 15.414 1 94.44 80 THR A CA 1
ATOM 605 C C . THR A 1 80 ? -3.041 22.172 16.516 1 94.44 80 THR A C 1
ATOM 607 O O . THR A 1 80 ? -4.141 21.703 16.828 1 94.44 80 THR A O 1
ATOM 610 N N . GLU A 1 81 ? -1.885 21.75 17.016 1 91.5 81 GLU A N 1
ATOM 611 C CA . GLU A 1 81 ? -1.862 20.781 18.109 1 91.5 81 GLU A CA 1
ATOM 612 C C . GLU A 1 81 ? -0.714 21.062 19.062 1 91.5 81 GLU A C 1
ATOM 614 O O . GLU A 1 81 ? 0.309 21.625 18.672 1 91.5 81 GLU A O 1
ATOM 619 N N . PHE A 1 82 ? -0.873 20.578 20.375 1 89.75 82 PHE A N 1
ATOM 620 C CA . PHE A 1 82 ? 0.198 20.688 21.359 1 89.75 82 PHE A CA 1
ATOM 621 C C . PHE A 1 82 ? 1.308 19.688 21.062 1 89.75 82 PHE A C 1
ATOM 623 O O . PHE A 1 82 ? 2.488 19.984 21.266 1 89.75 82 PHE A O 1
ATOM 630 N N . THR A 1 83 ? 0.848 18.547 20.672 1 89.69 83 THR A N 1
ATOM 631 C CA . THR A 1 83 ? 1.778 17.484 20.297 1 89.69 83 THR A CA 1
ATOM 632 C C . THR A 1 83 ? 1.953 17.438 18.781 1 89.69 83 THR A C 1
ATOM 634 O O . THR A 1 83 ? 1.199 18.078 18.031 1 89.69 83 THR A O 1
ATOM 637 N N . PRO A 1 84 ? 3.02 16.812 18.344 1 92.12 84 PRO A N 1
ATOM 638 C CA . PRO A 1 84 ? 3.121 16.625 16.891 1 92.12 84 PRO A CA 1
ATOM 639 C C . PRO A 1 84 ? 1.869 15.992 16.297 1 92.12 84 PRO A C 1
ATOM 641 O O . PRO A 1 84 ? 1.26 15.117 16.906 1 92.12 84 PRO A O 1
ATOM 644 N N . ILE A 1 85 ? 1.512 16.547 15.117 1 95.81 85 ILE A N 1
ATOM 645 C CA . ILE A 1 85 ? 0.374 15.93 14.438 1 95.81 85 ILE A CA 1
ATOM 646 C C . ILE A 1 85 ? 0.776 14.57 13.883 1 95.81 85 ILE A C 1
ATOM 648 O O . ILE A 1 85 ? 1.938 14.352 13.531 1 95.81 85 ILE A O 1
ATOM 652 N N . ASP A 1 86 ? -0.121 13.633 13.859 1 96.25 86 ASP A N 1
ATOM 653 C CA . ASP A 1 86 ? 0.006 12.32 13.234 1 96.25 86 ASP A CA 1
ATOM 654 C C . ASP A 1 86 ? -0.773 12.258 11.922 1 96.25 86 ASP A C 1
ATOM 656 O O . ASP A 1 86 ? -1.989 12.055 11.93 1 96.25 86 ASP A O 1
ATOM 660 N N . VAL A 1 87 ? -0.062 12.312 10.805 1 98.12 87 VAL A N 1
ATOM 661 C CA . VAL A 1 87 ? -0.714 12.531 9.516 1 98.12 87 VAL A CA 1
ATOM 662 C C . VAL A 1 87 ? -0.963 11.188 8.828 1 98.12 87 VAL A C 1
ATOM 664 O O . VAL A 1 87 ? -0.073 10.336 8.781 1 98.12 87 VAL A O 1
ATOM 667 N N . LYS A 1 88 ? -2.109 11.062 8.328 1 98.31 88 LYS A N 1
ATOM 668 C CA . LYS A 1 88 ? -2.453 9.938 7.461 1 98.31 88 LYS A CA 1
ATOM 669 C C . LYS A 1 88 ? -3.285 10.398 6.266 1 98.31 88 LYS A C 1
ATOM 671 O O . LYS A 1 88 ? -3.959 11.43 6.332 1 98.31 88 LYS A O 1
ATOM 676 N N . ILE A 1 89 ? -3.209 9.641 5.207 1 98.75 89 ILE A N 1
ATOM 677 C CA . ILE A 1 89 ? -4.137 9.852 4.102 1 98.75 89 ILE A CA 1
ATOM 678 C C . ILE A 1 89 ? -5 8.609 3.9 1 98.75 89 ILE A C 1
ATOM 680 O O . ILE A 1 89 ? -4.551 7.492 4.152 1 98.75 89 ILE A O 1
ATOM 684 N N . ASN A 1 90 ? -6.156 8.844 3.51 1 98.62 90 ASN A N 1
ATOM 685 C CA . ASN A 1 90 ? -7.062 7.82 3.012 1 98.62 90 ASN A CA 1
ATOM 686 C C . ASN A 1 90 ? -7.324 7.977 1.518 1 98.62 90 ASN A C 1
ATOM 688 O O . ASN A 1 90 ? -7.617 9.078 1.048 1 98.62 90 ASN A O 1
ATOM 692 N N . ILE A 1 91 ? -7.16 6.93 0.854 1 98.75 91 ILE A N 1
ATOM 693 C CA . ILE A 1 91 ? -7.484 6.871 -0.567 1 98.75 91 ILE A CA 1
ATOM 694 C C . ILE A 1 91 ? -8.766 6.062 -0.772 1 98.75 91 ILE A C 1
ATOM 696 O O . ILE A 1 91 ? -8.836 4.891 -0.392 1 98.75 91 ILE A O 1
ATOM 700 N N . TYR A 1 92 ? -9.758 6.699 -1.333 1 98.44 92 TYR A N 1
ATOM 701 C CA . TYR A 1 92 ? -11.047 6.074 -1.622 1 98.44 92 TYR A CA 1
ATOM 702 C C . TYR A 1 92 ? -11.211 5.82 -3.117 1 98.44 92 TYR A C 1
ATOM 704 O O . TYR A 1 92 ? -11.109 6.746 -3.924 1 98.44 92 TYR A O 1
ATOM 712 N N . HIS A 1 93 ? -11.523 4.637 -3.445 1 97.94 93 HIS A N 1
ATOM 713 C CA . HIS A 1 93 ? -11.594 4.32 -4.867 1 97.94 93 HIS A CA 1
ATOM 714 C C . HIS A 1 93 ? -12.492 3.115 -5.117 1 97.94 93 HIS A C 1
ATOM 716 O O . HIS A 1 93 ? -12.844 2.389 -4.188 1 97.94 93 HIS A O 1
ATOM 722 N N . ASN A 1 94 ? -12.875 2.943 -6.355 1 96.5 94 ASN A N 1
ATOM 723 C CA . ASN A 1 94 ? -13.68 1.8 -6.766 1 96.5 94 ASN A CA 1
ATOM 724 C C . ASN A 1 94 ? -13.008 1.007 -7.883 1 96.5 94 ASN A C 1
ATOM 726 O O . ASN A 1 94 ? -13.688 0.379 -8.695 1 96.5 94 ASN A O 1
ATOM 730 N N . CYS A 1 95 ? -11.695 1.096 -7.934 1 96.56 95 CYS A N 1
ATOM 731 C CA . CYS A 1 95 ? -10.977 0.317 -8.938 1 96.56 95 CYS A CA 1
ATOM 732 C C . CYS A 1 95 ? -11.266 -1.171 -8.781 1 96.56 95 CYS A C 1
ATOM 734 O O . CYS A 1 95 ? -11.047 -1.744 -7.715 1 96.56 95 CYS A O 1
ATOM 736 N N . ASP A 1 96 ? -11.695 -1.789 -9.844 1 91.62 96 ASP A N 1
ATOM 737 C CA . ASP A 1 96 ? -11.969 -3.223 -9.898 1 91.62 96 ASP A CA 1
ATOM 738 C C . ASP A 1 96 ? -12.82 -3.67 -8.711 1 91.62 96 ASP A C 1
ATOM 740 O O . ASP A 1 96 ? -12.492 -4.648 -8.039 1 91.62 96 ASP A O 1
ATOM 744 N N . ASP A 1 97 ? -13.758 -2.879 -8.383 1 89.81 97 ASP A N 1
ATOM 745 C CA . ASP A 1 97 ? -14.641 -3.137 -7.25 1 89.81 97 ASP A CA 1
ATOM 746 C C . ASP A 1 97 ? -16.062 -3.463 -7.715 1 89.81 97 ASP A C 1
ATOM 748 O O . ASP A 1 97 ? -16.703 -2.645 -8.367 1 89.81 97 ASP A O 1
ATOM 752 N N . GLU A 1 98 ? -16.562 -4.566 -7.387 1 84.06 98 GLU A N 1
ATOM 753 C CA . GLU A 1 98 ? -17.906 -4.965 -7.762 1 84.06 98 GLU A CA 1
ATOM 754 C C . GLU A 1 98 ? -18.953 -4.262 -6.902 1 84.06 98 GLU A C 1
ATOM 756 O O . GLU A 1 98 ? -20.094 -4.078 -7.328 1 84.06 98 GLU A O 1
ATOM 761 N N . GLN A 1 99 ? -18.656 -3.986 -5.656 1 84.38 99 GLN A N 1
ATOM 762 C CA . GLN A 1 99 ? -19.547 -3.277 -4.734 1 84.38 99 GLN A CA 1
ATOM 763 C C . GLN A 1 99 ? -19.344 -1.77 -4.824 1 84.38 99 GLN A C 1
ATOM 765 O O . GLN A 1 99 ? -18.672 -1.177 -3.973 1 84.38 99 GLN A O 1
ATOM 770 N N . LYS A 1 100 ? -20.047 -1.12 -5.676 1 84.75 100 LYS A N 1
ATOM 771 C CA . LYS A 1 100 ? -19.75 0.272 -6 1 84.75 100 LYS A CA 1
ATOM 772 C C . LYS A 1 100 ? -20.484 1.225 -5.066 1 84.75 100 LYS A C 1
ATOM 774 O O . LYS A 1 100 ? -20.281 2.439 -5.117 1 84.75 100 LYS A O 1
ATOM 779 N N . GLU A 1 101 ? -21.344 0.737 -4.23 1 87.44 101 GLU A N 1
ATOM 780 C CA . GLU A 1 101 ? -22.078 1.583 -3.291 1 87.44 101 GLU A CA 1
ATOM 781 C C . GLU A 1 101 ? -21.156 2.143 -2.215 1 87.44 101 GLU A C 1
ATOM 783 O O . GLU A 1 101 ? -21.453 3.16 -1.59 1 87.44 101 GLU A O 1
ATOM 788 N N . CYS A 1 102 ? -20.062 1.422 -2.053 1 94.62 102 CYS A N 1
ATOM 789 C CA . CYS A 1 102 ? -19.031 1.849 -1.111 1 94.62 102 CYS A CA 1
ATOM 790 C C . CYS A 1 102 ? -17.672 1.948 -1.796 1 94.62 102 CYS A C 1
ATOM 792 O O . CYS A 1 102 ? -17.562 1.655 -2.986 1 94.62 102 CYS A O 1
ATOM 794 N N . TYR A 1 103 ? -16.734 2.518 -1.119 1 97.19 103 TYR A N 1
ATOM 795 C CA . TYR A 1 103 ? -15.383 2.646 -1.648 1 97.19 103 TYR A CA 1
ATOM 796 C C . TYR A 1 103 ? -14.43 1.695 -0.939 1 97.19 103 TYR A C 1
ATOM 798 O O . TYR A 1 103 ? -14.547 1.469 0.267 1 97.19 103 TYR A O 1
ATOM 806 N N . ARG A 1 104 ? -13.531 1.124 -1.729 1 97.69 104 ARG A N 1
ATOM 807 C CA . ARG A 1 104 ? -12.32 0.6 -1.117 1 97.69 104 ARG A CA 1
ATOM 808 C C . ARG A 1 104 ? -11.484 1.722 -0.511 1 97.69 104 ARG A C 1
ATOM 810 O O . ARG A 1 104 ? -11.359 2.799 -1.1 1 97.69 104 ARG A O 1
ATOM 817 N N . LYS A 1 105 ? -10.938 1.476 0.629 1 98.25 105 LYS A N 1
ATOM 818 C CA . LYS A 1 105 ? -10.203 2.52 1.34 1 98.25 105 LYS A CA 1
ATOM 819 C C . LYS A 1 105 ? -8.828 2.025 1.771 1 98.25 105 LYS A C 1
ATOM 821 O O . LYS A 1 105 ? -8.719 1.042 2.508 1 98.25 105 LYS A O 1
ATOM 826 N N . ILE A 1 106 ? -7.801 2.65 1.295 1 98.5 106 ILE A N 1
ATOM 827 C CA . ILE A 1 106 ? -6.426 2.434 1.741 1 98.5 106 ILE A CA 1
ATOM 828 C C . ILE A 1 106 ? -6.008 3.561 2.684 1 98.5 106 ILE A C 1
ATOM 830 O O . ILE A 1 106 ? -6.176 4.738 2.363 1 98.5 106 ILE A O 1
ATOM 834 N N . SER A 1 107 ? -5.5 3.232 3.803 1 98.56 107 SER A N 1
ATOM 835 C CA . SER A 1 107 ? -5 4.211 4.762 1 98.56 107 SER A CA 1
ATOM 836 C C . SER A 1 107 ? -3.482 4.129 4.895 1 98.56 107 SER A C 1
ATOM 838 O O . SER A 1 107 ? -2.928 3.041 5.07 1 98.56 107 SER A O 1
ATOM 840 N N . ILE A 1 108 ? -2.832 5.23 4.828 1 98.5 108 ILE A N 1
ATOM 841 C CA . ILE A 1 108 ? -1.374 5.305 4.844 1 98.5 108 ILE A CA 1
ATOM 842 C C . ILE A 1 108 ? -0.92 6.363 5.844 1 98.5 108 ILE A C 1
ATOM 844 O O . ILE A 1 108 ? -1.274 7.539 5.719 1 98.5 108 ILE A O 1
ATOM 848 N N . LYS A 1 109 ? -0.13 6.02 6.801 1 97.94 109 LYS A N 1
ATOM 849 C CA . LYS A 1 109 ? 0.484 6.977 7.719 1 97.94 109 LYS A CA 1
ATOM 850 C C . LYS A 1 109 ? 1.79 7.523 7.148 1 97.94 109 LYS A C 1
ATOM 852 O O . LYS A 1 109 ? 2.588 6.773 6.582 1 97.94 109 LYS A O 1
ATOM 857 N N . ILE A 1 110 ? 1.95 8.766 7.289 1 97.12 110 ILE A N 1
ATOM 858 C CA . ILE A 1 110 ? 3.105 9.469 6.738 1 97.12 110 ILE A CA 1
ATOM 859 C C . ILE A 1 110 ? 4.16 9.656 7.824 1 97.12 110 ILE A C 1
ATOM 861 O O . ILE A 1 110 ? 3.83 9.891 8.984 1 97.12 110 ILE A O 1
ATOM 865 N N . PRO A 1 111 ? 5.434 9.57 7.453 1 96 111 PRO A N 1
ATOM 866 C CA . PRO A 1 111 ? 6.488 9.711 8.461 1 96 111 PRO A CA 1
ATOM 867 C C . PRO A 1 111 ? 6.496 11.086 9.117 1 96 111 PRO A C 1
ATOM 869 O O . PRO A 1 111 ? 6.23 12.094 8.453 1 96 111 PRO A O 1
ATOM 872 N N . ASP A 1 112 ? 6.965 11.109 10.32 1 94.94 112 ASP A N 1
ATOM 873 C CA . ASP A 1 112 ? 6.93 12.32 11.133 1 94.94 112 ASP A CA 1
ATOM 874 C C . ASP A 1 112 ? 7.883 13.383 10.586 1 94.94 112 ASP A C 1
ATOM 876 O O . ASP A 1 112 ? 7.641 14.578 10.742 1 94.94 112 ASP A O 1
ATOM 880 N N . ASN A 1 113 ? 8.891 12.945 10 1 94.25 113 ASN A N 1
ATOM 881 C CA . ASN A 1 113 ? 9.898 13.906 9.555 1 94.25 113 ASN A CA 1
ATOM 882 C C . ASN A 1 113 ? 9.406 14.727 8.367 1 94.25 113 ASN A C 1
ATOM 884 O O . ASN A 1 113 ? 10.109 15.609 7.883 1 94.25 113 ASN A O 1
ATOM 888 N N . PHE A 1 114 ? 8.234 14.508 7.926 1 96.31 114 PHE A N 1
ATOM 889 C CA . PHE A 1 114 ? 7.648 15.305 6.859 1 96.31 114 PHE A CA 1
ATOM 890 C C . PHE A 1 114 ? 6.668 16.328 7.422 1 96.31 114 PHE A C 1
ATOM 892 O O . PHE A 1 114 ? 6.023 17.062 6.668 1 96.31 114 PHE A O 1
ATOM 899 N N . ILE A 1 115 ? 6.516 16.281 8.664 1 97.19 115 ILE A N 1
ATOM 900 C CA . ILE A 1 115 ? 5.703 17.281 9.344 1 97.19 115 ILE A CA 1
ATOM 901 C C . ILE A 1 115 ? 6.535 18.547 9.594 1 97.19 115 ILE A C 1
ATOM 903 O O . ILE A 1 115 ? 7.668 18.453 10.07 1 97.19 115 ILE A O 1
ATOM 907 N N . THR A 1 116 ? 5.949 19.641 9.219 1 97.06 116 THR A N 1
ATOM 908 C CA . THR A 1 116 ? 6.645 20.922 9.359 1 97.06 116 THR A CA 1
ATOM 909 C C . THR A 1 116 ? 5.871 21.859 10.273 1 97.06 116 THR A C 1
ATOM 911 O O . THR A 1 116 ? 4.641 21.844 10.305 1 97.06 116 THR A O 1
ATOM 914 N N . GLU A 1 117 ? 6.645 22.641 11 1 96.19 117 GLU A N 1
ATOM 915 C CA . GLU A 1 117 ? 5.996 23.719 11.75 1 96.19 117 GLU A CA 1
ATOM 916 C C . GLU A 1 117 ? 5.578 24.859 10.828 1 96.19 117 GLU A C 1
ATOM 918 O O . GLU A 1 117 ? 6.328 25.25 9.938 1 96.19 117 GLU A O 1
ATOM 923 N N . GLY A 1 118 ? 4.359 25.375 11.102 1 96.81 118 GLY A N 1
ATOM 924 C CA . GLY A 1 118 ? 3.842 26.469 10.289 1 96.81 118 GLY A CA 1
ATOM 925 C C . GLY A 1 118 ? 2.732 26.031 9.352 1 96.81 118 GLY A C 1
ATOM 926 O O . GLY A 1 118 ? 2.387 24.859 9.297 1 96.81 118 GLY A O 1
ATOM 927 N N . LYS A 1 119 ? 2.213 26.938 8.656 1 96.31 119 LYS A N 1
ATOM 928 C CA . LYS A 1 119 ? 1.022 26.75 7.828 1 96.31 119 LYS A CA 1
ATOM 929 C C . LYS A 1 119 ? 1.368 26.047 6.52 1 96.31 119 LYS A C 1
ATOM 931 O O . LYS A 1 119 ? 0.536 25.344 5.949 1 96.31 119 LYS A O 1
ATOM 936 N N . THR A 1 120 ? 2.621 26.266 6.086 1 97.31 120 THR A N 1
ATOM 937 C CA . THR A 1 120 ? 3.006 25.766 4.77 1 97.31 120 THR A CA 1
ATOM 938 C C . THR A 1 120 ? 4.027 24.641 4.898 1 97.31 120 THR A C 1
ATOM 940 O O . THR A 1 120 ? 5.105 24.844 5.465 1 97.31 120 THR A O 1
ATOM 943 N N . PRO A 1 121 ? 3.691 23.516 4.371 1 98.25 121 PRO A N 1
ATOM 944 C CA . PRO A 1 121 ? 4.676 22.422 4.422 1 98.25 121 PRO A CA 1
ATOM 945 C C . PRO A 1 121 ? 5.977 22.781 3.701 1 98.25 121 PRO A C 1
ATOM 947 O O . PRO A 1 121 ? 5.949 23.375 2.623 1 98.25 121 PRO A O 1
ATOM 950 N N . LYS A 1 122 ? 7.117 22.344 4.242 1 97.25 122 LYS A N 1
ATOM 951 C CA . LYS A 1 122 ? 8.422 22.594 3.645 1 97.25 122 LYS A CA 1
ATOM 952 C C . LYS A 1 122 ? 8.875 21.406 2.783 1 97.25 122 LYS A C 1
ATOM 954 O O . LYS A 1 122 ? 9.781 21.547 1.959 1 97.25 122 LYS A O 1
ATOM 959 N N . LYS A 1 123 ? 8.352 20.234 3.082 1 95.88 123 LYS A N 1
ATOM 960 C CA . LYS A 1 123 ? 8.625 19.016 2.32 1 95.88 123 LYS A CA 1
ATOM 961 C C . LYS A 1 123 ? 7.336 18.297 1.948 1 95.88 123 LYS A C 1
ATOM 963 O O . LYS A 1 123 ? 6.332 18.391 2.66 1 95.88 123 LYS A O 1
ATOM 968 N N . THR A 1 124 ? 7.375 17.703 0.83 1 98.06 124 THR A N 1
ATOM 969 C CA . THR A 1 124 ? 6.25 16.891 0.379 1 98.06 124 THR A CA 1
ATOM 970 C C . THR A 1 124 ? 6.629 15.414 0.35 1 98.06 124 THR A C 1
ATOM 972 O O . THR A 1 124 ? 7.652 15.039 -0.227 1 98.06 124 THR A O 1
ATOM 975 N N . PHE A 1 125 ? 5.902 14.609 1.087 1 98.25 125 PHE A N 1
ATOM 976 C CA . PHE A 1 125 ? 6.141 13.172 1.026 1 98.25 125 PHE A CA 1
ATOM 977 C C . PHE A 1 125 ? 5.52 12.57 -0.231 1 98.25 125 PHE A C 1
ATOM 979 O O . PHE A 1 125 ? 4.355 12.828 -0.538 1 98.25 125 PHE A O 1
ATOM 986 N N . ASP A 1 126 ? 6.285 11.766 -0.961 1 98.44 126 ASP A N 1
ATOM 987 C CA . ASP A 1 126 ? 5.809 11.062 -2.145 1 98.44 126 ASP A CA 1
ATOM 988 C C . ASP A 1 126 ? 5.547 9.586 -1.836 1 98.44 126 ASP A C 1
ATOM 990 O O . ASP A 1 126 ? 6.484 8.812 -1.63 1 98.44 126 ASP A O 1
ATOM 994 N N . VAL A 1 127 ? 4.273 9.242 -1.85 1 97.94 127 VAL A N 1
ATOM 995 C CA . VAL A 1 127 ? 3.926 7.867 -1.504 1 97.94 127 VAL A CA 1
ATOM 996 C C . VAL A 1 127 ? 4.312 6.934 -2.648 1 97.94 127 VAL A C 1
ATOM 998 O O . VAL A 1 127 ? 4.395 5.715 -2.467 1 97.94 127 VAL A O 1
ATOM 1001 N N . GLY A 1 128 ? 4.574 7.453 -3.803 1 97.56 128 GLY A N 1
ATOM 1002 C CA . GLY A 1 128 ? 4.891 6.648 -4.973 1 97.56 128 GLY A CA 1
ATOM 1003 C C . GLY A 1 128 ? 3.713 6.469 -5.91 1 97.56 128 GLY A C 1
ATOM 1004 O O . GLY A 1 128 ? 2.893 7.375 -6.066 1 97.56 128 GLY A O 1
ATOM 1005 N N . THR A 1 129 ? 3.768 5.426 -6.664 1 98.25 129 THR A N 1
ATOM 1006 C CA . THR A 1 129 ? 2.703 5.035 -7.582 1 98.25 129 THR A CA 1
ATOM 1007 C C . THR A 1 129 ? 2.037 3.744 -7.113 1 98.25 129 THR A C 1
ATOM 1009 O O . THR A 1 129 ? 2.689 2.701 -7.02 1 98.25 129 THR A O 1
ATOM 1012 N N . ILE A 1 130 ? 0.806 3.783 -6.863 1 98.19 130 ILE A N 1
ATOM 1013 C CA . ILE A 1 130 ? 0.076 2.635 -6.336 1 98.19 130 ILE A CA 1
ATOM 1014 C C . ILE A 1 130 ? -0.891 2.109 -7.395 1 98.19 130 ILE A C 1
ATOM 1016 O O . ILE A 1 130 ? -1.697 2.865 -7.938 1 98.19 130 ILE A O 1
ATOM 1020 N N . ASN A 1 131 ? -0.741 0.849 -7.664 1 98.31 131 ASN A N 1
ATOM 1021 C CA . ASN A 1 131 ? -1.747 0.171 -8.477 1 98.31 131 ASN A CA 1
ATOM 1022 C C . ASN A 1 131 ? -2.924 -0.304 -7.629 1 98.31 131 ASN A C 1
ATOM 1024 O O . ASN A 1 131 ? -2.793 -1.254 -6.852 1 98.31 131 ASN A O 1
ATOM 1028 N N . LEU A 1 132 ? -4.055 0.244 -7.891 1 98.5 132 LEU A N 1
ATOM 1029 C CA . LEU A 1 132 ? -5.215 0.092 -7.016 1 98.5 132 LEU A CA 1
ATOM 1030 C C . LEU A 1 132 ? -5.91 -1.24 -7.266 1 98.5 132 LEU A C 1
ATOM 1032 O O . LEU A 1 132 ? -6.809 -1.628 -6.512 1 98.5 132 LEU A O 1
ATOM 1036 N N . ASN A 1 133 ? -5.469 -1.961 -8.336 1 97.62 133 ASN A N 1
ATOM 1037 C CA . ASN A 1 133 ? -6.008 -3.305 -8.523 1 97.62 133 ASN A CA 1
ATOM 1038 C C . ASN A 1 133 ? -5.594 -4.238 -7.391 1 97.62 133 ASN A C 1
ATOM 1040 O O . ASN A 1 133 ? -6.262 -5.242 -7.133 1 97.62 133 ASN A O 1
ATOM 1044 N N . ALA A 1 134 ? -4.441 -3.893 -6.816 1 96.44 134 ALA A N 1
ATOM 1045 C CA . ALA A 1 134 ? -3.959 -4.684 -5.688 1 96.44 134 ALA A CA 1
ATOM 1046 C C . ALA A 1 134 ? -4.812 -4.441 -4.445 1 96.44 134 ALA A C 1
ATOM 1048 O O . ALA A 1 134 ? -5.465 -3.4 -4.324 1 96.44 134 ALA A O 1
ATOM 1049 N N . LYS A 1 135 ? -4.77 -5.43 -3.635 1 96.81 135 LYS A N 1
ATOM 1050 C CA . LYS A 1 135 ? -5.449 -5.27 -2.352 1 96.81 135 LYS A CA 1
ATOM 1051 C C . LYS A 1 135 ? -4.461 -5.367 -1.191 1 96.81 135 LYS A C 1
ATOM 1053 O O . LYS A 1 135 ? -3.928 -6.441 -0.909 1 96.81 135 LYS A O 1
ATOM 1058 N N . PHE A 1 136 ? -4.281 -4.301 -0.543 1 97.38 136 PHE A N 1
ATOM 1059 C CA . PHE A 1 136 ? -3.365 -4.246 0.589 1 97.38 136 PHE A CA 1
ATOM 1060 C C . PHE A 1 136 ? -4.016 -4.824 1.841 1 97.38 136 PHE A C 1
ATOM 1062 O O . PHE A 1 136 ? -5.195 -4.578 2.102 1 97.38 136 PHE A O 1
ATOM 1069 N N . ALA A 1 137 ? -3.217 -5.527 2.613 1 97.19 137 ALA A N 1
ATOM 1070 C CA . ALA A 1 137 ? -3.717 -5.93 3.926 1 97.19 137 ALA A CA 1
ATOM 1071 C C . ALA A 1 137 ? -4.129 -4.715 4.75 1 97.19 137 ALA A C 1
ATOM 1073 O O . ALA A 1 137 ? -3.412 -3.711 4.789 1 97.19 137 ALA A O 1
ATOM 1074 N N . GLY A 1 138 ? -5.32 -4.754 5.355 1 97.56 138 GLY A N 1
ATOM 1075 C CA . GLY A 1 138 ? -5.793 -3.65 6.176 1 97.56 138 GLY A CA 1
ATOM 1076 C C . GLY A 1 138 ? -6.727 -2.715 5.434 1 97.56 138 GLY A C 1
ATOM 1077 O O . GLY A 1 138 ? -7.324 -1.82 6.035 1 97.56 138 GLY A O 1
ATOM 1078 N N . GLU A 1 139 ? -6.773 -2.9 4.086 1 97.19 139 GLU A N 1
ATOM 1079 C CA . GLU A 1 139 ? -7.781 -2.158 3.334 1 97.19 139 GLU A CA 1
ATOM 1080 C C . GLU A 1 139 ? -9.18 -2.418 3.883 1 97.19 139 GLU A C 1
ATOM 1082 O O . GLU A 1 139 ? -9.508 -3.547 4.262 1 97.19 139 GLU A O 1
ATOM 1087 N N . THR A 1 140 ? -10.008 -1.341 3.877 1 96.62 140 THR A N 1
ATOM 1088 C CA . THR A 1 140 ? -11.383 -1.444 4.344 1 96.62 140 THR A CA 1
ATOM 1089 C C . THR A 1 140 ? -12.352 -0.883 3.307 1 96.62 140 THR A C 1
ATOM 1091 O O . THR A 1 140 ? -11.93 -0.408 2.25 1 96.62 140 THR A O 1
ATOM 1094 N N . ARG A 1 141 ? -13.625 -1.104 3.619 1 96.06 141 ARG A N 1
ATOM 1095 C CA . ARG A 1 141 ? -14.68 -0.483 2.826 1 96.06 141 ARG A CA 1
ATOM 1096 C C . ARG A 1 141 ? -15.297 0.698 3.568 1 96.06 141 ARG A C 1
ATOM 1098 O O . ARG A 1 141 ? -15.477 0.648 4.785 1 96.06 141 ARG A O 1
ATOM 1105 N N . ASP A 1 142 ? -15.57 1.704 2.865 1 95.75 142 ASP A N 1
ATOM 1106 C CA . ASP A 1 142 ? -16.156 2.912 3.436 1 95.75 142 ASP A CA 1
ATOM 1107 C C . ASP A 1 142 ? -17.375 3.369 2.623 1 95.75 142 ASP A C 1
ATOM 1109 O O . ASP A 1 142 ? -17.234 3.775 1.468 1 95.75 142 ASP A O 1
ATOM 1113 N N . CYS A 1 143 ? -18.594 3.338 3.295 1 94.38 143 CYS A N 1
ATOM 1114 C CA . CYS A 1 143 ? -19.828 3.67 2.59 1 94.38 143 CYS A CA 1
ATOM 1115 C C . CYS A 1 143 ? -20.312 5.062 2.973 1 94.38 143 CYS A C 1
ATOM 1117 O O . CYS 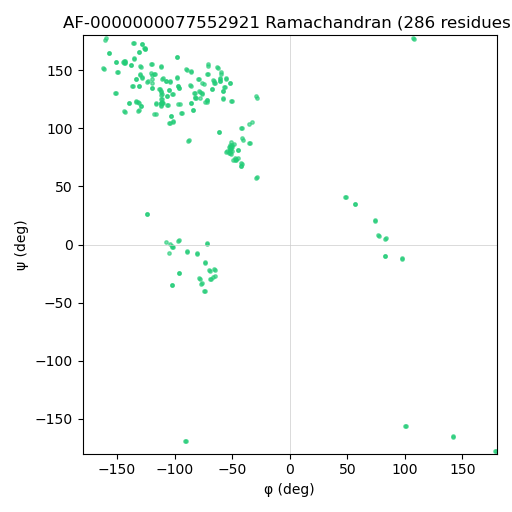A 1 143 ? -21.375 5.488 2.539 1 94.38 143 CYS A O 1
ATOM 1119 N N . LEU A 1 144 ? -19.5 5.633 3.842 1 85.06 144 LEU A N 1
ATOM 1120 C CA . LEU A 1 144 ? -19.922 6.926 4.371 1 85.06 144 LEU A CA 1
ATOM 1121 C C . LEU A 1 144 ? -19.078 8.055 3.793 1 85.06 144 LEU A C 1
ATOM 1123 O O . LEU A 1 144 ? -19.422 9.234 3.947 1 85.06 144 LEU A O 1
ATOM 1127 N N . ASN A 1 145 ? -18.328 7.633 3.041 1 65.81 145 ASN A N 1
ATOM 1128 C CA . ASN A 1 145 ? -17.203 8.422 2.557 1 65.81 145 ASN A CA 1
ATOM 1129 C C . ASN A 1 145 ? -17.359 9.898 2.918 1 65.81 145 ASN A C 1
ATOM 1131 O O . ASN A 1 145 ? -18.297 10.555 2.479 1 65.81 145 ASN A O 1
ATOM 1135 N N . MET B 1 1 ? 22.984 -72.375 29.156 1 33.22 1 MET B N 1
ATOM 1136 C CA . MET B 1 1 ? 23.312 -71.062 28.594 1 33.22 1 MET B CA 1
ATOM 1137 C C . MET B 1 1 ? 22.312 -70.688 27.516 1 33.22 1 MET B C 1
ATOM 1139 O O . MET B 1 1 ? 22.328 -71.25 26.422 1 33.22 1 MET B O 1
ATOM 1143 N N . VAL B 1 2 ? 20.953 -70.375 27.906 1 46.09 2 VAL B N 1
ATOM 1144 C CA . VAL B 1 2 ? 19.797 -70 27.109 1 46.09 2 VAL B CA 1
ATOM 1145 C C . VAL B 1 2 ? 20.094 -68.688 26.375 1 46.09 2 VAL B C 1
ATOM 1147 O O . VAL B 1 2 ? 20.453 -67.688 27 1 46.09 2 VAL B O 1
ATOM 1150 N N . LYS B 1 3 ? 20.531 -68.75 25.078 1 43.06 3 LYS B N 1
ATOM 1151 C CA . LYS B 1 3 ? 20.766 -67.688 24.094 1 43.06 3 LYS B CA 1
ATOM 1152 C C . LYS B 1 3 ? 19.531 -66.75 23.969 1 43.06 3 LYS B C 1
ATOM 1154 O O . LYS B 1 3 ? 18.469 -67.25 23.547 1 43.06 3 LYS B O 1
ATOM 1159 N N . VAL B 1 4 ? 19.234 -65.75 24.891 1 47.09 4 VAL B N 1
ATOM 1160 C CA . VAL B 1 4 ? 18.219 -64.688 24.781 1 47.09 4 VAL B CA 1
ATOM 1161 C C . VAL B 1 4 ? 18.375 -63.969 23.438 1 47.09 4 VAL B C 1
ATOM 1163 O O . VAL B 1 4 ? 19.438 -63.438 23.141 1 47.09 4 VAL B O 1
ATOM 1166 N N . ALA B 1 5 ? 17.688 -64.5 22.328 1 46.81 5 ALA B N 1
ATOM 1167 C CA . ALA B 1 5 ? 17.562 -63.812 21.031 1 46.81 5 ALA B CA 1
ATOM 1168 C C . ALA B 1 5 ? 17.078 -62.375 21.188 1 46.81 5 ALA B C 1
ATOM 1170 O O . ALA B 1 5 ? 16.016 -62.156 21.781 1 46.81 5 ALA B O 1
ATOM 1171 N N . THR B 1 6 ? 17.953 -61.344 21.438 1 49.5 6 THR B N 1
ATOM 1172 C CA . THR B 1 6 ? 17.625 -59.938 21.375 1 49.5 6 THR B CA 1
ATOM 1173 C C . THR B 1 6 ? 16.922 -59.594 20.078 1 49.5 6 THR B C 1
ATOM 1175 O O . THR B 1 6 ? 17.5 -59.75 18.984 1 49.5 6 THR B O 1
ATOM 1178 N N . VAL B 1 7 ? 15.578 -59.781 19.953 1 45.53 7 VAL B N 1
ATOM 1179 C CA . VAL B 1 7 ? 14.812 -59.25 18.844 1 45.53 7 VAL B CA 1
ATOM 1180 C C . VAL B 1 7 ? 15.078 -57.75 18.703 1 45.53 7 VAL B C 1
ATOM 1182 O O . VAL B 1 7 ? 14.758 -56.969 19.594 1 45.53 7 VAL B O 1
ATOM 1185 N N . LEU B 1 8 ? 16.172 -57.375 18 1 46.09 8 LEU B N 1
ATOM 1186 C CA . LEU B 1 8 ? 16.359 -55.969 17.594 1 46.09 8 LEU B CA 1
ATOM 1187 C C . LEU B 1 8 ? 15.156 -55.469 16.812 1 46.09 8 LEU B C 1
ATOM 1189 O O . LEU B 1 8 ? 14.859 -55.969 15.727 1 46.09 8 LEU B O 1
ATOM 1193 N N . LEU B 1 9 ? 14.109 -55.094 17.5 1 47.53 9 LEU B N 1
ATOM 1194 C CA . LEU B 1 9 ? 13.047 -54.344 16.844 1 47.53 9 LEU B CA 1
ATOM 1195 C C . LEU B 1 9 ? 13.609 -53.125 16.094 1 47.53 9 LEU B C 1
ATOM 1197 O O . LEU B 1 9 ? 14.133 -52.219 16.703 1 47.53 9 LEU B O 1
ATOM 1201 N N . LEU B 1 10 ? 14.156 -53.406 14.938 1 45.69 10 LEU B N 1
ATOM 1202 C CA . LEU B 1 10 ? 14.453 -52.281 14.039 1 45.69 10 LEU B CA 1
ATOM 1203 C C . LEU B 1 10 ? 13.234 -51.406 13.852 1 45.69 10 LEU B C 1
ATOM 1205 O O . LEU B 1 10 ? 12.227 -51.844 13.281 1 45.69 10 LEU B O 1
ATOM 1209 N N . SER B 1 11 ? 12.922 -50.5 14.727 1 48.91 11 SER B N 1
ATOM 1210 C CA . SER B 1 11 ? 11.969 -49.438 14.484 1 48.91 11 SER B CA 1
ATOM 1211 C C . SER B 1 11 ? 12.266 -48.688 13.172 1 48.91 11 SER B C 1
ATOM 1213 O O . SER B 1 11 ? 13.305 -48.062 13.047 1 48.91 11 SER B O 1
ATOM 1215 N N . LEU B 1 12 ? 11.867 -49.25 12.07 1 48.09 12 LEU B N 1
ATOM 1216 C CA . LEU B 1 12 ? 11.836 -48.5 10.828 1 48.09 12 LEU B CA 1
ATOM 1217 C C . LEU B 1 12 ? 11.18 -47.156 11.039 1 48.09 12 LEU B C 1
ATOM 1219 O O . LEU B 1 12 ? 9.969 -47.062 11.258 1 48.09 12 LEU B O 1
ATOM 1223 N N . ALA B 1 13 ? 11.852 -46.25 11.703 1 47.97 13 ALA B N 1
ATOM 1224 C CA . ALA B 1 13 ? 11.445 -44.844 11.617 1 47.97 13 ALA B CA 1
ATOM 1225 C C . ALA B 1 13 ? 11.203 -44.438 10.172 1 47.97 13 ALA B C 1
ATOM 1227 O O . ALA B 1 13 ? 12.156 -44.25 9.406 1 47.97 13 ALA B O 1
ATOM 1228 N N . LEU B 1 14 ? 10.117 -44.906 9.57 1 43.06 14 LEU B N 1
ATOM 1229 C CA . LEU B 1 14 ? 9.688 -44.281 8.336 1 43.06 14 LEU B CA 1
ATOM 1230 C C . LEU B 1 14 ? 9.695 -42.75 8.477 1 43.06 14 LEU B C 1
ATOM 1232 O O . LEU B 1 14 ? 8.852 -42.188 9.188 1 43.06 14 LEU B O 1
ATOM 1236 N N . VAL B 1 15 ? 10.844 -42.125 8.5 1 44.94 15 VAL B N 1
ATOM 1237 C CA . VAL B 1 15 ? 10.852 -40.719 8.18 1 44.94 15 VAL B CA 1
ATOM 1238 C C . VAL B 1 15 ? 9.914 -40.438 7 1 44.94 15 VAL B C 1
ATOM 1240 O O . VAL B 1 15 ? 10.211 -40.812 5.867 1 44.94 15 VAL B O 1
ATOM 1243 N N . VAL B 1 16 ? 8.609 -40.562 7.215 1 39.56 16 VAL B N 1
ATOM 1244 C CA . VAL B 1 16 ? 7.684 -40.062 6.203 1 39.56 16 VAL B CA 1
ATOM 1245 C C . VAL B 1 16 ? 8.164 -38.719 5.68 1 39.56 16 VAL B C 1
ATOM 1247 O O . VAL B 1 16 ? 8.109 -37.719 6.395 1 39.56 16 VAL B O 1
ATOM 1250 N N . ASP B 1 17 ? 9.273 -38.688 4.984 1 42.16 17 ASP B N 1
ATOM 1251 C CA . ASP B 1 17 ? 9.398 -37.5 4.16 1 42.16 17 ASP B CA 1
ATOM 1252 C C . ASP B 1 17 ? 8.039 -37.031 3.664 1 42.16 17 ASP B C 1
ATOM 1254 O O . ASP B 1 17 ? 7.172 -37.844 3.328 1 42.16 17 ASP B O 1
ATOM 1258 N N . GLY B 1 18 ? 7.477 -36 4.18 1 45.53 18 GLY B N 1
ATOM 1259 C CA . GLY B 1 18 ? 6.254 -35.406 3.65 1 45.53 18 GLY B CA 1
ATOM 1260 C C . GLY B 1 18 ? 6.102 -35.594 2.152 1 45.53 18 GLY B C 1
ATOM 1261 O O . GLY B 1 18 ? 6.656 -34.844 1.365 1 45.53 18 GLY B O 1
ATOM 1262 N N . VAL B 1 19 ? 6.102 -36.781 1.677 1 45.69 19 VAL B N 1
ATOM 1263 C CA . VAL B 1 19 ? 5.676 -37 0.3 1 45.69 19 VAL B CA 1
ATOM 1264 C C . VAL B 1 19 ? 4.551 -36.031 -0.058 1 45.69 19 VAL B C 1
ATOM 1266 O O . VAL B 1 19 ? 3.469 -36.094 0.536 1 45.69 19 VAL B O 1
ATOM 1269 N N . LYS B 1 20 ? 4.875 -34.75 -0.553 1 47.53 20 LYS B N 1
ATOM 1270 C CA . LYS B 1 20 ? 3.84 -33.938 -1.179 1 47.53 20 LYS B CA 1
ATOM 1271 C C . LYS B 1 20 ? 2.994 -34.75 -2.141 1 47.53 20 LYS B C 1
ATOM 1273 O O . LYS B 1 20 ? 3.516 -35.312 -3.105 1 47.53 20 LYS B O 1
ATOM 1278 N N . LEU B 1 21 ? 2.033 -35.5 -1.755 1 47.34 21 LEU B N 1
ATOM 1279 C CA . LEU B 1 21 ? 1.103 -36.094 -2.703 1 47.34 21 LEU B CA 1
ATOM 1280 C C . LEU B 1 21 ? 0.949 -35.25 -3.943 1 47.34 21 LEU B C 1
ATOM 1282 O O . LEU B 1 21 ? 1.011 -34 -3.857 1 47.34 21 LEU B O 1
ATOM 1286 N N . PRO B 1 22 ? 1.147 -35.812 -5.148 1 51 22 PRO B N 1
ATOM 1287 C CA . PRO B 1 22 ? 0.923 -35 -6.348 1 51 22 PRO B CA 1
ATOM 1288 C C . PRO B 1 22 ? -0.315 -34.125 -6.234 1 51 22 PRO B C 1
ATOM 1290 O O . PRO B 1 22 ? -1.368 -34.562 -5.785 1 51 22 PRO B O 1
ATOM 1293 N N . SER B 1 23 ? -0.168 -32.844 -5.918 1 57.41 23 SER B N 1
ATOM 1294 C CA . SER B 1 23 ? -1.27 -31.906 -5.828 1 57.41 23 SER B CA 1
ATOM 1295 C C . SER B 1 23 ? -2.271 -32.094 -6.957 1 57.41 23 SER B C 1
ATOM 1297 O O . SER B 1 23 ? -1.894 -32.156 -8.133 1 57.41 23 SER B O 1
ATOM 1299 N N . LEU B 1 24 ? -3.27 -32.875 -6.801 1 73.5 24 LEU B N 1
ATOM 1300 C CA . LEU B 1 24 ? -4.391 -32.969 -7.727 1 73.5 24 LEU B CA 1
ATOM 1301 C C . LEU B 1 24 ? -4.965 -31.609 -8.039 1 73.5 24 LEU B C 1
ATOM 1303 O O . LEU B 1 24 ? -5.035 -30.734 -7.16 1 73.5 24 LEU B O 1
ATOM 1307 N N . GLY B 1 25 ? -5 -31.281 -9.453 1 87.5 25 GLY B N 1
ATOM 1308 C CA . GLY B 1 25 ? -5.562 -30.031 -9.945 1 87.5 25 GLY B CA 1
ATOM 1309 C C . GLY B 1 25 ? -4.785 -29.453 -11.109 1 87.5 25 GLY B C 1
ATOM 1310 O O . GLY B 1 25 ? -4.172 -30.188 -11.891 1 87.5 25 GLY B O 1
ATOM 1311 N N . LYS B 1 26 ? -5.039 -28.219 -11.406 1 93.38 26 LYS B N 1
ATOM 1312 C CA . LYS B 1 26 ? -4.422 -27.5 -12.516 1 93.38 26 LYS B CA 1
ATOM 1313 C C . LYS B 1 26 ? -3.236 -26.656 -12.031 1 93.38 26 LYS B C 1
ATOM 1315 O O . LYS B 1 26 ? -3.297 -26.047 -10.961 1 93.38 26 LYS B O 1
ATOM 1320 N N . LEU B 1 27 ? -2.146 -26.75 -12.875 1 96.94 27 LEU B N 1
ATOM 1321 C CA . LEU B 1 27 ? -0.999 -25.875 -12.625 1 96.94 27 LEU B CA 1
ATOM 1322 C C . LEU B 1 27 ? -1.326 -24.422 -12.984 1 96.94 27 LEU B C 1
ATOM 1324 O O . LEU B 1 27 ? -1.827 -24.156 -14.07 1 96.94 27 LEU B O 1
ATOM 1328 N N . GLN B 1 28 ? -1.149 -23.531 -12.023 1 97.81 28 GLN B N 1
ATOM 1329 C CA . GLN B 1 28 ? -1.43 -22.109 -12.195 1 97.81 28 GLN B CA 1
ATOM 1330 C C . GLN B 1 28 ? -0.23 -21.266 -11.781 1 97.81 28 GLN B C 1
ATOM 1332 O O . GLN B 1 28 ? 0.53 -21.641 -10.891 1 97.81 28 GLN B O 1
ATOM 1337 N N . SER B 1 29 ? 0.029 -20.172 -12.461 1 98.56 29 SER B N 1
ATOM 1338 C CA . SER B 1 29 ? 1.207 -19.344 -12.219 1 98.56 29 SER B CA 1
ATOM 1339 C C . SER B 1 29 ? 0.848 -17.859 -12.195 1 98.56 29 SER B C 1
ATOM 1341 O O . SER B 1 29 ? -0.222 -17.469 -12.664 1 98.56 29 SER B O 1
ATOM 1343 N N . ALA B 1 30 ? 1.688 -17.094 -11.617 1 98.62 30 ALA B N 1
ATOM 1344 C CA . ALA B 1 30 ? 1.573 -15.633 -11.562 1 98.62 30 ALA B CA 1
ATOM 1345 C C . ALA B 1 30 ? 2.949 -14.984 -11.484 1 98.62 30 ALA B C 1
ATOM 1347 O O . ALA B 1 30 ? 3.924 -15.617 -11.078 1 98.62 30 ALA B O 1
ATOM 1348 N N . ALA B 1 31 ? 3.033 -13.727 -11.891 1 98.88 31 ALA B N 1
ATOM 1349 C CA . ALA B 1 31 ? 4.23 -12.898 -11.781 1 98.88 31 ALA B CA 1
ATOM 1350 C C . ALA B 1 31 ? 3.879 -11.492 -11.297 1 98.88 31 ALA B C 1
ATOM 1352 O O . ALA B 1 31 ? 2.867 -10.922 -11.711 1 98.88 31 ALA B O 1
ATOM 1353 N N . VAL B 1 32 ? 4.637 -11.023 -10.422 1 98.88 32 VAL B N 1
ATOM 1354 C CA . VAL B 1 32 ? 4.441 -9.703 -9.844 1 98.88 32 VAL B CA 1
ATOM 1355 C C . VAL B 1 32 ? 5.754 -8.93 -9.859 1 98.88 32 VAL B C 1
ATOM 1357 O O . VAL B 1 32 ? 6.812 -9.477 -9.539 1 98.88 32 VAL B O 1
ATOM 1360 N N . LYS B 1 33 ? 5.691 -7.695 -10.234 1 98.81 33 LYS B N 1
ATOM 1361 C CA . LYS B 1 33 ? 6.867 -6.832 -10.195 1 98.81 33 LYS B CA 1
ATOM 1362 C C . LYS B 1 33 ? 6.547 -5.508 -9.5 1 98.81 33 LYS B C 1
ATOM 1364 O O . LYS B 1 33 ? 5.383 -5.195 -9.25 1 98.81 33 LYS B O 1
ATOM 1369 N N . GLY B 1 34 ? 7.504 -4.801 -9.156 1 98.56 34 GLY B N 1
ATOM 1370 C CA . GLY B 1 34 ? 7.391 -3.48 -8.555 1 98.56 34 GLY B CA 1
ATOM 1371 C C . GLY B 1 34 ? 8.734 -2.865 -8.211 1 98.56 34 GLY B C 1
ATOM 1372 O O . GLY B 1 34 ? 9.781 -3.395 -8.586 1 98.56 34 GLY B O 1
ATOM 1373 N N . ARG B 1 35 ? 8.641 -1.706 -7.629 1 98.75 35 ARG B N 1
ATOM 1374 C CA . ARG B 1 35 ? 9.82 -0.986 -7.168 1 98.75 35 ARG B CA 1
ATOM 1375 C C . ARG B 1 35 ? 9.625 -0.455 -5.75 1 98.75 35 ARG B C 1
ATOM 1377 O O . ARG B 1 35 ? 8.547 0.034 -5.41 1 98.75 35 ARG B O 1
ATOM 1384 N N . LEU B 1 36 ? 10.656 -0.5 -5.023 1 98.88 36 LEU B N 1
ATOM 1385 C CA . LEU B 1 36 ? 10.617 -0.082 -3.629 1 98.88 36 LEU B CA 1
ATOM 1386 C C . LEU B 1 36 ? 11.578 1.077 -3.383 1 98.88 36 LEU B C 1
ATOM 1388 O O . LEU B 1 36 ? 12.688 1.091 -3.914 1 98.88 36 LEU B O 1
ATOM 1392 N N . LEU B 1 37 ? 11.07 2.031 -2.678 1 98.56 37 LEU B N 1
ATOM 1393 C CA . LEU B 1 37 ? 11.883 3.178 -2.289 1 98.56 37 LEU B CA 1
ATOM 1394 C C . LEU B 1 37 ? 11.961 3.305 -0.772 1 98.56 37 LEU B C 1
ATOM 1396 O O . LEU B 1 37 ? 11.062 2.836 -0.062 1 98.56 37 LEU B O 1
ATOM 1400 N N . CYS B 1 38 ? 13 3.928 -0.3 1 97.5 38 CYS B N 1
ATOM 1401 C CA . CYS B 1 38 ? 13.164 4.438 1.057 1 97.5 38 CYS B CA 1
ATOM 1402 C C . CYS B 1 38 ? 13.852 5.797 1.048 1 97.5 38 CYS B C 1
ATOM 1404 O O . CYS B 1 38 ? 14.953 5.934 0.509 1 97.5 38 CYS B O 1
ATOM 1406 N N . ASP B 1 39 ? 13.195 6.859 1.626 1 89.62 39 ASP B N 1
ATOM 1407 C CA . ASP B 1 39 ? 13.727 8.219 1.617 1 89.62 39 ASP B CA 1
ATOM 1408 C C . ASP B 1 39 ? 14 8.695 0.191 1 89.62 39 ASP B C 1
ATOM 1410 O O . ASP B 1 39 ? 15.07 9.227 -0.095 1 89.62 39 ASP B O 1
ATOM 1414 N N . ARG B 1 40 ? 13.195 8.297 -0.781 1 87.5 40 ARG B N 1
ATOM 1415 C CA . ARG B 1 40 ? 13.227 8.703 -2.182 1 87.5 40 ARG B CA 1
ATOM 1416 C C . ARG B 1 40 ? 14.344 8 -2.938 1 87.5 40 ARG B C 1
ATOM 1418 O O . ARG B 1 40 ? 14.656 8.359 -4.074 1 87.5 40 ARG B O 1
ATOM 1425 N N . LYS B 1 41 ? 14.953 7.102 -2.301 1 96.44 41 LYS B N 1
ATOM 1426 C CA . LYS B 1 41 ? 15.992 6.312 -2.947 1 96.44 41 LYS B CA 1
ATOM 1427 C C . LYS B 1 41 ? 15.562 4.859 -3.123 1 96.44 41 LYS B C 1
ATOM 1429 O O . LYS B 1 41 ? 14.75 4.352 -2.344 1 96.44 41 LYS B O 1
ATOM 1434 N N . PRO B 1 42 ? 16.172 4.234 -4.191 1 98.56 42 PRO B N 1
ATOM 1435 C CA . PRO B 1 42 ? 15.867 2.809 -4.34 1 98.56 42 PRO B CA 1
ATOM 1436 C C . PRO B 1 42 ? 16.203 1.998 -3.092 1 98.56 42 PRO B C 1
ATOM 1438 O O . PRO B 1 42 ? 17.234 2.229 -2.463 1 98.56 42 PRO B O 1
ATOM 1441 N N . TYR B 1 43 ? 15.352 1.124 -2.67 1 98.62 43 TYR B N 1
ATOM 1442 C CA . TYR B 1 43 ? 15.586 0.251 -1.524 1 98.62 43 TYR B CA 1
ATOM 1443 C C . TYR B 1 43 ? 15.984 -1.148 -1.978 1 98.62 43 TYR B C 1
ATOM 1445 O O . TYR B 1 43 ? 15.133 -1.934 -2.406 1 98.62 43 TYR B O 1
ATOM 1453 N N . ALA B 1 44 ? 17.203 -1.501 -1.848 1 98.38 44 ALA B N 1
ATOM 1454 C CA . ALA B 1 44 ? 17.734 -2.797 -2.273 1 98.38 44 ALA B CA 1
ATOM 1455 C C . ALA B 1 44 ? 17.625 -3.824 -1.148 1 98.38 44 ALA B C 1
ATOM 1457 O O . ALA B 1 44 ? 17.609 -3.463 0.031 1 98.38 44 ALA B O 1
ATOM 1458 N N . GLN B 1 45 ? 17.484 -5.066 -1.485 1 97.75 45 GLN B N 1
ATOM 1459 C CA . GLN B 1 45 ? 17.609 -6.23 -0.615 1 97.75 45 GLN B CA 1
ATOM 1460 C C . GLN B 1 45 ? 16.406 -6.367 0.295 1 97.75 45 GLN B C 1
ATOM 1462 O O . GLN B 1 45 ? 16.484 -6.969 1.369 1 97.75 45 GLN B O 1
ATOM 1467 N N . ALA B 1 46 ? 15.273 -5.754 -0.072 1 98.62 46 ALA B N 1
ATOM 1468 C CA . ALA B 1 46 ? 14.023 -6.172 0.545 1 98.62 46 ALA B CA 1
ATOM 1469 C C . ALA B 1 46 ? 13.648 -7.59 0.124 1 98.62 46 ALA B C 1
ATOM 1471 O O . ALA B 1 46 ? 13.742 -7.938 -1.055 1 98.62 46 ALA B O 1
ATOM 1472 N N . LYS B 1 47 ? 13.273 -8.375 1.063 1 98.69 47 LYS B N 1
ATOM 1473 C CA . LYS B 1 47 ? 12.82 -9.727 0.752 1 98.69 47 LYS B CA 1
ATOM 1474 C C . LYS B 1 47 ? 11.352 -9.727 0.323 1 98.69 47 LYS B C 1
ATOM 1476 O O . LYS B 1 47 ? 10.508 -9.133 0.993 1 98.69 47 LYS B O 1
ATOM 1481 N N . ILE B 1 48 ? 11.078 -10.312 -0.842 1 98.94 48 ILE B N 1
ATOM 1482 C CA . ILE B 1 48 ? 9.719 -10.469 -1.345 1 98.94 48 ILE B CA 1
ATOM 1483 C C . ILE B 1 48 ? 9.367 -11.953 -1.441 1 98.94 48 ILE B C 1
ATOM 1485 O O . ILE B 1 48 ? 10.078 -12.719 -2.096 1 98.94 48 ILE B O 1
ATOM 1489 N N . LYS B 1 49 ? 8.359 -12.336 -0.764 1 98.75 49 LYS B N 1
ATOM 1490 C CA . LYS B 1 49 ? 7.852 -13.695 -0.88 1 98.75 49 LYS B CA 1
ATOM 1491 C C . LYS B 1 49 ? 6.473 -13.719 -1.526 1 98.75 49 LYS B C 1
ATOM 1493 O O . LYS B 1 49 ? 5.605 -12.914 -1.174 1 98.75 49 LYS B O 1
ATOM 1498 N N . MET B 1 50 ? 6.344 -14.602 -2.451 1 98.75 50 MET B N 1
ATOM 1499 C CA . MET B 1 50 ? 5.066 -14.836 -3.123 1 98.75 50 MET B CA 1
ATOM 1500 C C . MET B 1 50 ? 4.422 -16.125 -2.643 1 98.75 50 MET B C 1
ATOM 1502 O O . MET B 1 50 ? 5.078 -17.172 -2.592 1 98.75 50 MET B O 1
ATOM 1506 N N . TYR B 1 51 ? 3.164 -16.047 -2.342 1 98.19 51 TYR B N 1
ATOM 1507 C CA . TYR B 1 51 ? 2.447 -17.188 -1.811 1 98.19 51 TYR B CA 1
ATOM 1508 C C . TYR B 1 51 ? 1.158 -17.438 -2.586 1 98.19 51 TYR B C 1
ATOM 1510 O O . TYR B 1 51 ? 0.572 -16.5 -3.141 1 98.19 51 TYR B O 1
ATOM 1518 N N . ASP B 1 52 ? 0.766 -18.672 -2.566 1 97.31 52 ASP B N 1
ATOM 1519 C CA . ASP B 1 52 ? -0.639 -19.016 -2.74 1 97.31 52 ASP B CA 1
ATOM 1520 C C . ASP B 1 52 ? -1.339 -19.172 -1.39 1 97.31 52 ASP B C 1
ATOM 1522 O O . ASP B 1 52 ? -0.991 -20.047 -0.593 1 97.31 52 ASP B O 1
ATOM 1526 N N . GLU B 1 53 ? -2.254 -18.234 -1.192 1 94.88 53 GLU B N 1
ATOM 1527 C CA . GLU B 1 53 ? -2.967 -18.25 0.082 1 94.88 53 GLU B CA 1
ATOM 1528 C C . GLU B 1 53 ? -4.02 -19.359 0.115 1 94.88 53 GLU B C 1
ATOM 1530 O O . GLU B 1 53 ? -4.848 -19.469 -0.792 1 94.88 53 GLU B O 1
ATOM 1535 N N . ASP B 1 54 ? -3.979 -20.141 1.176 1 87.56 54 ASP B N 1
ATOM 1536 C CA . ASP B 1 54 ? -4.934 -21.219 1.353 1 87.56 54 ASP B CA 1
ATOM 1537 C C . ASP B 1 54 ? -5.75 -21.031 2.629 1 87.56 54 ASP B C 1
ATOM 1539 O O . ASP B 1 54 ? -5.23 -20.547 3.641 1 87.56 54 ASP B O 1
ATOM 1543 N N . PHE B 1 55 ? -7.02 -21.328 2.477 1 81.5 55 PHE B N 1
ATOM 1544 C CA . PHE B 1 55 ? -7.863 -21.281 3.664 1 81.5 55 PHE B CA 1
ATOM 1545 C C . PHE B 1 55 ? -7.672 -22.516 4.527 1 81.5 55 PHE B C 1
ATOM 1547 O O . PHE B 1 55 ? -7.797 -23.641 4.039 1 81.5 55 PHE B O 1
ATOM 1554 N N . GLY B 1 56 ? -7.352 -22.359 5.828 1 74.62 56 GLY B N 1
ATOM 1555 C CA . GLY B 1 56 ? -7.305 -23.469 6.777 1 74.62 56 GLY B CA 1
ATOM 1556 C C . GLY B 1 56 ? -5.996 -24.234 6.742 1 74.62 56 GLY B C 1
ATOM 1557 O O . GLY B 1 56 ? -5.824 -25.203 7.465 1 74.62 56 GLY B O 1
ATOM 1558 N N . GLU B 1 57 ? -5.184 -23.938 5.758 1 77.19 57 GLU B N 1
ATOM 1559 C CA . GLU B 1 57 ? -3.867 -24.562 5.656 1 77.19 57 GLU B CA 1
ATOM 1560 C C . GLU B 1 57 ? -2.768 -23.5 5.543 1 77.19 57 GLU B C 1
ATOM 1562 O O . GLU B 1 57 ? -3.055 -22.312 5.449 1 77.19 57 GLU B O 1
ATOM 1567 N N . LEU B 1 58 ? -1.544 -24.031 5.691 1 84.88 58 LEU B N 1
ATOM 1568 C CA . LEU B 1 58 ? -0.411 -23.125 5.504 1 84.88 58 LEU B CA 1
ATOM 1569 C C . LEU B 1 58 ? -0.329 -22.656 4.059 1 84.88 58 LEU B C 1
ATOM 1571 O O . LEU B 1 58 ? -0.597 -23.422 3.131 1 84.88 58 LEU B O 1
ATOM 1575 N N . ASP B 1 59 ? 0.019 -21.375 3.891 1 91.5 59 ASP B N 1
ATOM 1576 C CA . ASP B 1 59 ? 0.231 -20.812 2.557 1 91.5 59 ASP B CA 1
ATOM 1577 C C . ASP B 1 59 ? 1.366 -21.547 1.837 1 91.5 59 ASP B C 1
ATOM 1579 O O . ASP B 1 59 ? 2.342 -21.953 2.465 1 91.5 59 ASP B O 1
ATOM 1583 N N . ASP B 1 60 ? 1.197 -21.781 0.537 1 94.12 60 ASP B N 1
ATOM 1584 C CA . ASP B 1 60 ? 2.268 -22.359 -0.263 1 94.12 60 ASP B CA 1
ATOM 1585 C C . ASP B 1 60 ? 3.223 -21.297 -0.777 1 94.12 60 ASP B C 1
ATOM 1587 O O . ASP B 1 60 ? 2.807 -20.359 -1.472 1 94.12 60 ASP B O 1
ATOM 1591 N N . LEU B 1 61 ? 4.484 -21.422 -0.448 1 96.75 61 LEU B N 1
ATOM 1592 C CA . LEU B 1 61 ? 5.5 -20.516 -0.959 1 96.75 61 LEU B CA 1
ATOM 1593 C C . LEU B 1 61 ? 5.793 -20.797 -2.43 1 96.75 61 LEU B C 1
ATOM 1595 O O . LEU B 1 61 ? 6.156 -21.922 -2.791 1 96.75 61 LEU B O 1
ATOM 1599 N N . MET B 1 62 ? 5.617 -19.75 -3.244 1 97.94 62 MET B N 1
ATOM 1600 C CA . MET B 1 62 ? 5.797 -19.938 -4.68 1 97.94 62 MET B CA 1
ATOM 1601 C C . MET B 1 62 ? 7.148 -19.391 -5.137 1 97.94 62 MET B C 1
ATOM 1603 O O . MET B 1 62 ? 7.719 -19.875 -6.117 1 97.94 62 MET B O 1
ATOM 1607 N N . ASP B 1 63 ? 7.605 -18.344 -4.551 1 98.56 63 ASP B N 1
ATOM 1608 C CA . ASP B 1 63 ? 8.867 -17.734 -4.945 1 98.56 63 ASP B CA 1
ATOM 1609 C C . ASP B 1 63 ? 9.391 -16.812 -3.842 1 98.56 63 ASP B C 1
ATOM 1611 O O . ASP B 1 63 ? 8.625 -16.344 -3.004 1 98.56 63 ASP B O 1
ATOM 1615 N N . THR B 1 64 ? 10.656 -16.625 -3.729 1 98.75 64 THR B N 1
ATOM 1616 C CA . THR B 1 64 ? 11.344 -15.648 -2.881 1 98.75 64 THR B CA 1
ATOM 1617 C C . THR B 1 64 ? 12.43 -14.922 -3.666 1 98.75 64 THR B C 1
ATOM 1619 O O . THR B 1 64 ? 13.297 -15.555 -4.27 1 98.75 64 THR B O 1
ATOM 1622 N N . LYS B 1 65 ? 12.336 -13.641 -3.711 1 98.81 65 LYS B N 1
ATOM 1623 C CA . LYS B 1 65 ? 13.359 -12.805 -4.324 1 98.81 65 LYS B CA 1
ATOM 1624 C C . LYS B 1 65 ? 13.688 -11.594 -3.443 1 98.81 65 LYS B C 1
ATOM 1626 O O . LYS B 1 65 ? 13.047 -11.383 -2.412 1 98.81 65 LYS B O 1
ATOM 1631 N N . PHE B 1 66 ? 14.711 -10.891 -3.889 1 98.81 66 PHE B N 1
ATOM 1632 C CA . PHE B 1 66 ? 15.109 -9.648 -3.24 1 98.81 66 PHE B CA 1
ATOM 1633 C C . PHE B 1 66 ? 15.109 -8.492 -4.234 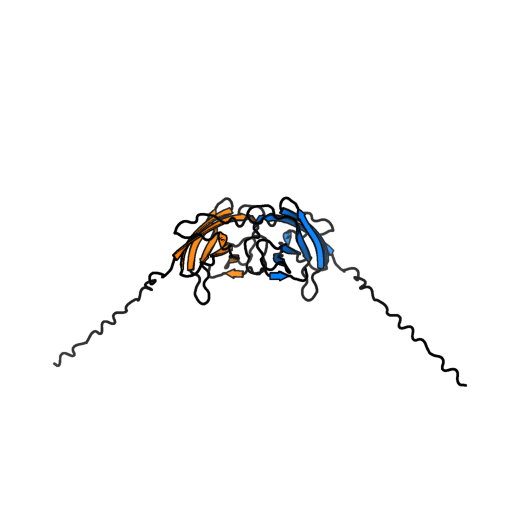1 98.81 66 PHE B C 1
ATOM 1635 O O . PHE B 1 66 ? 15.43 -8.68 -5.41 1 98.81 66 PHE B O 1
ATOM 1642 N N . SER B 1 67 ? 14.641 -7.344 -3.736 1 98.94 67 SER B N 1
ATOM 1643 C CA . SER B 1 67 ? 14.758 -6.18 -4.605 1 98.94 67 SER B CA 1
ATOM 1644 C C . SER B 1 67 ? 16.203 -5.898 -4.973 1 98.94 67 SER B C 1
ATOM 1646 O O . SER B 1 67 ? 17.109 -6.137 -4.168 1 98.94 67 SER B O 1
ATOM 1648 N N . ASP B 1 68 ? 16.438 -5.371 -6.156 1 98.88 68 ASP B N 1
ATOM 1649 C CA . ASP B 1 68 ? 17.797 -5.145 -6.637 1 98.88 68 ASP B CA 1
ATOM 1650 C C . ASP B 1 68 ? 18.281 -3.744 -6.266 1 98.88 68 ASP B C 1
ATOM 1652 O O . ASP B 1 68 ? 17.656 -3.057 -5.457 1 98.88 68 ASP B O 1
ATOM 1656 N N . LYS B 1 69 ? 19.422 -3.289 -6.832 1 98.56 69 LYS B N 1
ATOM 1657 C CA . LYS B 1 69 ? 20.062 -2.023 -6.492 1 98.56 69 LYS B CA 1
ATOM 1658 C C . LYS B 1 69 ? 19.188 -0.838 -6.883 1 98.56 69 LYS B C 1
ATOM 1660 O O . LYS B 1 69 ? 19.359 0.265 -6.359 1 98.56 69 LYS B O 1
ATOM 1665 N N . ASN B 1 70 ? 18.281 -1.034 -7.785 1 98.62 70 ASN B N 1
ATOM 1666 C CA . ASN B 1 70 ? 17.375 0.02 -8.211 1 98.62 70 ASN B CA 1
ATOM 1667 C C . ASN B 1 70 ? 16.047 -0.066 -7.477 1 98.62 70 ASN B C 1
ATOM 1669 O O . ASN B 1 70 ? 15.102 0.659 -7.805 1 98.62 70 ASN B O 1
ATOM 1673 N N . GLY B 1 71 ? 15.875 -0.995 -6.539 1 98.88 71 GLY B N 1
ATOM 1674 C CA . GLY B 1 71 ? 14.656 -1.201 -5.777 1 98.88 71 GLY B CA 1
ATOM 1675 C C . GLY B 1 71 ? 13.633 -2.051 -6.512 1 98.88 71 GLY B C 1
ATOM 1676 O O . GLY B 1 71 ? 12.508 -2.213 -6.043 1 98.88 71 GLY B O 1
ATOM 1677 N N . ALA B 1 72 ? 14.039 -2.561 -7.648 1 98.94 72 ALA B N 1
ATOM 1678 C CA . ALA B 1 72 ? 13.102 -3.32 -8.477 1 98.94 72 ALA B CA 1
ATOM 1679 C C . ALA B 1 72 ? 13.062 -4.785 -8.047 1 98.94 72 ALA B C 1
ATOM 1681 O O . ALA B 1 72 ? 14.062 -5.332 -7.582 1 98.94 72 ALA B O 1
ATOM 1682 N N . PHE B 1 73 ? 11.953 -5.395 -8.203 1 98.94 73 PHE B N 1
ATOM 1683 C CA . PHE B 1 73 ? 11.836 -6.828 -7.973 1 98.94 73 PHE B CA 1
ATOM 1684 C C . PHE B 1 73 ? 10.891 -7.469 -8.984 1 98.94 73 PHE B C 1
ATOM 1686 O O . PHE B 1 73 ? 10.07 -6.777 -9.594 1 98.94 73 PHE B O 1
ATOM 1693 N N . LEU B 1 74 ? 11.055 -8.688 -9.172 1 98.94 74 LEU B N 1
ATOM 1694 C CA . LEU B 1 74 ? 10.172 -9.562 -9.945 1 98.94 74 LEU B CA 1
ATOM 1695 C C . LEU B 1 74 ? 10.094 -10.945 -9.305 1 98.94 74 LEU B C 1
ATOM 1697 O O . LEU B 1 74 ? 11.094 -11.648 -9.211 1 98.94 74 LEU B O 1
ATOM 1701 N N . VAL B 1 75 ? 8.945 -11.281 -8.844 1 98.94 75 VAL B N 1
ATOM 1702 C CA . VAL B 1 75 ? 8.688 -12.633 -8.352 1 98.94 75 VAL B CA 1
ATOM 1703 C C . VAL B 1 75 ? 7.734 -13.352 -9.297 1 98.94 75 VAL B C 1
ATOM 1705 O O . VAL B 1 75 ? 6.836 -12.734 -9.875 1 98.94 75 VAL B O 1
ATOM 1708 N N . SER B 1 76 ? 7.992 -14.539 -9.445 1 98.81 76 SER B N 1
ATOM 1709 C CA . SER B 1 76 ? 7.215 -15.383 -10.344 1 98.81 76 SER B CA 1
ATOM 1710 C C . SER B 1 76 ? 7.211 -16.828 -9.867 1 98.81 76 SER B C 1
ATOM 1712 O O . SER B 1 76 ? 8.266 -17.391 -9.539 1 98.81 76 SER B O 1
ATOM 1714 N N . GLY B 1 77 ? 6.035 -17.438 -9.789 1 98.5 77 GLY B N 1
ATOM 1715 C CA . GLY B 1 77 ? 5.941 -18.797 -9.312 1 98.5 77 GLY B CA 1
ATOM 1716 C C . GLY B 1 77 ? 4.652 -19.484 -9.727 1 98.5 77 GLY B C 1
ATOM 1717 O O . GLY B 1 77 ? 3.846 -18.922 -10.453 1 98.5 77 GLY B O 1
ATOM 1718 N N . HIS B 1 78 ? 4.57 -20.734 -9.375 1 97.88 78 HIS B N 1
ATOM 1719 C CA . HIS B 1 78 ? 3.412 -21.531 -9.75 1 97.88 78 HIS B CA 1
ATOM 1720 C C . HIS B 1 78 ? 3.031 -22.5 -8.641 1 97.88 78 HIS B C 1
ATOM 1722 O O . HIS B 1 78 ? 3.826 -22.766 -7.734 1 97.88 78 HIS B O 1
ATOM 1728 N N . GLU B 1 79 ? 1.868 -22.906 -8.656 1 96 79 GLU B N 1
ATOM 1729 C CA . GLU B 1 79 ? 1.32 -23.906 -7.738 1 96 79 GLU B CA 1
ATOM 1730 C C . GLU B 1 79 ? 0.211 -24.719 -8.406 1 96 79 GLU B C 1
ATOM 1732 O O . GLU B 1 79 ? -0.478 -24.219 -9.297 1 96 79 GLU B O 1
ATOM 1737 N N . THR B 1 80 ? 0.112 -25.969 -7.996 1 94.5 80 THR B N 1
ATOM 1738 C CA . THR B 1 80 ? -0.967 -26.828 -8.469 1 94.5 80 THR B CA 1
ATOM 1739 C C . THR B 1 80 ? -2.127 -26.828 -7.48 1 94.5 80 THR B C 1
ATOM 1741 O O . THR B 1 80 ? -1.936 -27.125 -6.297 1 94.5 80 THR B O 1
ATOM 1744 N N . GLU B 1 81 ? -3.283 -26.422 -7.98 1 91.56 81 GLU B N 1
ATOM 1745 C CA . GLU B 1 81 ? -4.48 -26.422 -7.145 1 91.56 81 GLU B CA 1
ATOM 1746 C C . GLU B 1 81 ? -5.723 -26.781 -7.957 1 91.56 81 GLU B C 1
ATOM 1748 O O . GLU B 1 81 ? -5.77 -26.531 -9.164 1 91.56 81 GLU B O 1
ATOM 1753 N N . PHE B 1 82 ? -6.785 -27.297 -7.227 1 89.62 82 PHE B N 1
ATOM 1754 C CA . PHE B 1 82 ? -8.07 -27.578 -7.867 1 89.62 82 PHE B CA 1
ATOM 1755 C C . PHE B 1 82 ? -8.82 -26.281 -8.148 1 89.62 82 PHE B C 1
ATOM 1757 O O . PHE B 1 82 ? -9.484 -26.141 -9.172 1 89.62 82 PHE B O 1
ATOM 1764 N N . THR B 1 83 ? -8.711 -25.422 -7.188 1 89.88 83 THR B N 1
ATOM 1765 C CA . THR B 1 83 ? -9.328 -24.109 -7.312 1 89.88 83 THR B CA 1
ATOM 1766 C C . THR B 1 83 ? -8.305 -23.078 -7.766 1 89.88 83 THR B C 1
ATOM 1768 O O . THR B 1 83 ? -7.102 -23.344 -7.766 1 89.88 83 THR B O 1
ATOM 1771 N N . PRO B 1 84 ? -8.805 -21.969 -8.281 1 92.19 84 PRO B N 1
ATOM 1772 C CA . PRO B 1 84 ? -7.844 -20.906 -8.578 1 92.19 84 PRO B CA 1
ATOM 1773 C C . PRO B 1 84 ? -6.953 -20.578 -7.387 1 92.19 84 PRO B C 1
ATOM 1775 O O . PRO B 1 84 ? -7.418 -20.578 -6.246 1 92.19 84 PRO B O 1
ATOM 1778 N N . ILE B 1 85 ? -5.668 -20.375 -7.723 1 95.94 85 ILE B N 1
ATOM 1779 C CA . ILE B 1 85 ? -4.773 -19.953 -6.645 1 95.94 85 ILE B CA 1
ATOM 1780 C C . ILE B 1 85 ? -5.086 -18.516 -6.234 1 95.94 85 ILE B C 1
ATOM 1782 O O . ILE B 1 85 ? -5.535 -17.719 -7.055 1 95.94 85 ILE B O 1
ATOM 1786 N N . ASP B 1 86 ? -4.922 -18.203 -4.988 1 96.38 86 ASP B N 1
ATOM 1787 C CA . ASP B 1 86 ? -5.023 -16.859 -4.418 1 96.38 86 ASP B CA 1
ATOM 1788 C C . ASP B 1 86 ? -3.641 -16.297 -4.094 1 96.38 86 ASP B C 1
ATOM 1790 O O . ASP B 1 86 ? -3.062 -16.609 -3.053 1 96.38 86 ASP B O 1
ATOM 1794 N N . VAL B 1 87 ? -3.168 -15.367 -4.926 1 98.12 87 VAL B N 1
ATOM 1795 C CA . VAL B 1 87 ? -1.767 -14.969 -4.871 1 98.12 87 VAL B CA 1
ATOM 1796 C C . VAL B 1 87 ? -1.619 -13.711 -4.02 1 98.12 87 VAL B C 1
ATOM 1798 O O . VAL B 1 87 ? -2.385 -12.758 -4.176 1 98.12 87 VAL B O 1
ATOM 1801 N N . LYS B 1 88 ? -0.66 -13.742 -3.193 1 98.38 88 LYS B N 1
ATOM 1802 C CA . LYS B 1 88 ? -0.244 -12.555 -2.447 1 98.38 88 LYS B CA 1
ATOM 1803 C C . LYS B 1 88 ? 1.277 -12.453 -2.387 1 98.38 88 LYS B C 1
ATOM 1805 O O . LYS B 1 88 ? 1.979 -13.461 -2.504 1 98.38 88 LYS B O 1
ATOM 1810 N N . ILE B 1 89 ? 1.742 -11.25 -2.23 1 98.75 89 ILE B N 1
ATOM 1811 C CA . ILE B 1 89 ? 3.158 -11.062 -1.929 1 98.75 89 ILE B CA 1
ATOM 1812 C C . ILE B 1 89 ? 3.312 -10.406 -0.56 1 98.75 89 ILE B C 1
ATOM 1814 O O . ILE B 1 89 ? 2.463 -9.617 -0.145 1 98.75 89 ILE B O 1
ATOM 1818 N N . ASN B 1 90 ? 4.332 -10.758 0.074 1 98.62 90 ASN B N 1
ATOM 1819 C CA . ASN B 1 90 ? 4.812 -10.086 1.276 1 98.62 90 ASN B CA 1
ATOM 1820 C C . ASN B 1 90 ? 6.137 -9.367 1.027 1 98.62 90 ASN B C 1
ATOM 1822 O O . ASN B 1 90 ? 7.062 -9.953 0.456 1 98.62 90 ASN B O 1
ATOM 1826 N N . ILE B 1 91 ? 6.152 -8.18 1.39 1 98.75 91 ILE B N 1
ATOM 1827 C CA . ILE B 1 91 ? 7.371 -7.383 1.338 1 98.75 91 ILE B CA 1
ATOM 1828 C C . ILE B 1 91 ? 7.918 -7.184 2.75 1 98.75 91 ILE B C 1
ATOM 1830 O O . ILE B 1 91 ? 7.234 -6.637 3.615 1 98.75 91 ILE B O 1
ATOM 1834 N N . TYR B 1 92 ? 9.117 -7.645 2.984 1 98.44 92 TYR B N 1
ATOM 1835 C CA . TYR B 1 92 ? 9.797 -7.52 4.27 1 98.44 92 TYR B CA 1
ATOM 1836 C C . TYR B 1 92 ? 10.914 -6.488 4.195 1 98.44 92 TYR B C 1
ATOM 1838 O O . TYR B 1 92 ? 11.812 -6.594 3.361 1 98.44 92 TYR B O 1
ATOM 1846 N N . HIS B 1 93 ? 10.891 -5.594 5.078 1 97.88 93 HIS B N 1
ATOM 1847 C CA . HIS B 1 93 ? 11.875 -4.52 4.992 1 97.88 93 HIS B CA 1
ATOM 1848 C C . HIS B 1 93 ? 12.109 -3.869 6.352 1 97.88 93 HIS B C 1
ATOM 1850 O O . HIS B 1 93 ? 11.32 -4.074 7.281 1 97.88 93 HIS B O 1
ATOM 1856 N N . ASN B 1 94 ? 13.18 -3.115 6.445 1 96.38 94 ASN B N 1
ATOM 1857 C CA . ASN B 1 94 ? 13.5 -2.377 7.664 1 96.38 94 ASN B CA 1
ATOM 1858 C C . ASN B 1 94 ? 13.672 -0.887 7.391 1 96.38 94 ASN B C 1
ATOM 1860 O O . ASN B 1 94 ? 14.422 -0.204 8.086 1 96.38 94 ASN B O 1
ATOM 1864 N N . CYS B 1 95 ? 13.016 -0.43 6.332 1 96.38 95 CYS B N 1
ATOM 1865 C CA . CYS B 1 95 ? 13.086 0.997 6.039 1 96.38 95 CYS B CA 1
ATOM 1866 C C . CYS B 1 95 ? 12.578 1.822 7.211 1 96.38 95 CYS B C 1
ATOM 1868 O O . CYS B 1 95 ? 11.438 1.649 7.648 1 96.38 95 CYS B O 1
ATOM 1870 N N . ASP B 1 96 ? 13.391 2.742 7.672 1 91.44 96 ASP B N 1
ATOM 1871 C CA . ASP B 1 96 ? 13.055 3.67 8.75 1 91.44 96 ASP B CA 1
ATOM 1872 C C . ASP B 1 96 ? 12.453 2.934 9.945 1 91.44 96 ASP B C 1
ATOM 1874 O O . ASP B 1 96 ? 11.414 3.328 10.469 1 91.44 96 ASP B O 1
ATOM 1878 N N . ASP B 1 97 ? 13.008 1.819 10.234 1 89.56 97 ASP B N 1
ATOM 1879 C CA . ASP B 1 97 ? 12.539 0.971 11.328 1 89.56 97 ASP B CA 1
ATOM 1880 C C . ASP B 1 97 ? 13.531 0.953 12.484 1 89.56 97 ASP B C 1
ATOM 1882 O O . ASP B 1 97 ? 14.688 0.548 12.305 1 89.56 97 ASP B O 1
ATOM 1886 N N . GLU B 1 98 ? 13.141 1.314 13.609 1 83.88 98 GLU B N 1
ATOM 1887 C CA . GLU B 1 98 ? 14.008 1.321 14.781 1 83.88 98 GLU B CA 1
ATOM 1888 C C . GLU B 1 98 ? 14.203 -0.088 15.336 1 83.88 98 GLU B C 1
ATOM 1890 O O . GLU B 1 98 ? 15.211 -0.374 15.977 1 83.88 98 GLU B O 1
ATOM 1895 N N . GLN B 1 99 ? 13.211 -0.938 15.25 1 83.75 99 GLN B N 1
ATOM 1896 C CA . GLN B 1 99 ? 13.273 -2.328 15.688 1 83.75 99 GLN B CA 1
ATOM 1897 C C . GLN B 1 99 ? 13.797 -3.232 14.578 1 83.75 99 GLN B C 1
ATOM 1899 O O . GLN B 1 99 ? 13.023 -3.91 13.898 1 83.75 99 GLN B O 1
ATOM 1904 N N . LYS B 1 100 ? 15.062 -3.418 14.523 1 84.38 100 LYS B N 1
ATOM 1905 C CA . LYS B 1 100 ? 15.664 -4.066 13.359 1 84.38 100 LYS B CA 1
ATOM 1906 C C . LYS B 1 100 ? 15.711 -5.578 13.539 1 84.38 100 LYS B C 1
ATOM 1908 O O . LYS B 1 100 ? 16.094 -6.305 12.617 1 84.38 100 LYS B O 1
ATOM 1913 N N . GLU B 1 101 ? 15.352 -6.082 14.672 1 87.38 101 GLU B N 1
ATOM 1914 C CA . GLU B 1 101 ? 15.359 -7.523 14.914 1 87.38 101 GLU B CA 1
ATOM 1915 C C . GLU B 1 101 ? 14.25 -8.219 14.125 1 87.38 101 GLU B C 1
ATOM 1917 O O . GLU B 1 101 ? 14.312 -9.422 13.891 1 87.38 101 GLU B O 1
ATOM 1922 N N . CYS B 1 102 ? 13.273 -7.41 13.781 1 94.56 102 CYS B N 1
ATOM 1923 C CA . CYS B 1 102 ? 12.164 -7.898 12.977 1 94.56 102 CYS B CA 1
ATOM 1924 C C . CYS B 1 102 ? 11.977 -7.035 11.734 1 94.56 102 CYS B C 1
ATOM 1926 O O . CYS B 1 102 ? 12.68 -6.039 11.547 1 94.56 102 CYS B O 1
ATOM 1928 N N . TYR B 1 103 ? 11.172 -7.508 10.836 1 97.06 103 TYR B N 1
ATOM 1929 C CA . TYR B 1 103 ? 10.883 -6.762 9.617 1 97.06 103 TYR B CA 1
ATOM 1930 C C . TYR B 1 103 ? 9.469 -6.184 9.656 1 97.06 103 TYR B C 1
ATOM 1932 O O . TYR B 1 103 ? 8.547 -6.82 10.156 1 97.06 103 TYR B O 1
ATOM 1940 N N . ARG B 1 104 ? 9.383 -4.965 9.148 1 97.62 104 ARG B N 1
ATOM 1941 C CA . ARG B 1 104 ? 8.062 -4.52 8.703 1 97.62 104 ARG B CA 1
ATOM 1942 C C . ARG B 1 104 ? 7.578 -5.352 7.52 1 97.62 104 ARG B C 1
ATOM 1944 O O . ARG B 1 104 ? 8.359 -5.688 6.629 1 97.62 104 ARG B O 1
ATOM 1951 N N . LYS B 1 105 ? 6.324 -5.684 7.547 1 98.25 105 LYS B N 1
ATOM 1952 C CA . LYS B 1 105 ? 5.785 -6.57 6.516 1 98.25 105 LYS B CA 1
ATOM 1953 C C . LYS B 1 105 ? 4.527 -5.98 5.891 1 98.25 105 LYS B C 1
ATOM 1955 O O . LYS B 1 105 ? 3.545 -5.715 6.586 1 98.25 105 LYS B O 1
ATOM 1960 N N . ILE B 1 106 ? 4.562 -5.73 4.613 1 98.5 106 ILE B N 1
ATOM 1961 C CA . ILE B 1 106 ? 3.398 -5.344 3.822 1 98.5 106 ILE B CA 1
ATOM 1962 C C . ILE B 1 106 ? 2.891 -6.543 3.029 1 98.5 106 ILE B C 1
ATOM 1964 O O . ILE B 1 106 ? 3.666 -7.23 2.361 1 98.5 106 ILE B O 1
ATOM 1968 N N . SER B 1 107 ? 1.634 -6.812 3.121 1 98.56 107 SER B N 1
ATOM 1969 C CA . SER B 1 107 ? 1.009 -7.895 2.363 1 98.56 107 SER B CA 1
ATOM 1970 C C . SER B 1 107 ? 0.056 -7.348 1.305 1 98.56 107 SER B C 1
ATOM 1972 O O . SER B 1 107 ? -0.788 -6.496 1.601 1 98.56 107 SER B O 1
ATOM 1974 N N . ILE B 1 108 ? 0.182 -7.82 0.108 1 98.56 108 ILE B N 1
ATOM 1975 C CA . ILE B 1 108 ? -0.59 -7.328 -1.028 1 98.56 108 ILE B CA 1
ATOM 1976 C C . ILE B 1 108 ? -1.192 -8.508 -1.79 1 98.56 108 ILE B C 1
ATOM 1978 O O . ILE B 1 108 ? -0.465 -9.375 -2.277 1 98.56 108 ILE B O 1
ATOM 1982 N N . LYS B 1 109 ? -2.477 -8.57 -1.928 1 98 109 LYS B N 1
ATOM 1983 C CA . LYS B 1 109 ? -3.141 -9.57 -2.764 1 98 109 LYS B CA 1
ATOM 1984 C C . LYS B 1 109 ? -3.217 -9.109 -4.215 1 98 109 LYS B C 1
ATOM 1986 O O . LYS B 1 109 ? -3.504 -7.938 -4.488 1 98 109 LYS B O 1
ATOM 1991 N N . ILE B 1 110 ? -2.943 -9.992 -5.074 1 97.25 110 ILE B N 1
ATOM 1992 C CA . ILE B 1 110 ? -2.889 -9.711 -6.504 1 97.25 110 ILE B CA 1
ATOM 1993 C C . ILE B 1 110 ? -4.207 -10.109 -7.16 1 97.25 110 ILE B C 1
ATOM 1995 O O . ILE B 1 110 ? -4.805 -11.125 -6.797 1 97.25 110 ILE B O 1
ATOM 1999 N N . PRO B 1 111 ? -4.652 -9.336 -8.141 1 96.12 111 PRO B N 1
ATOM 2000 C CA . PRO B 1 111 ? -5.93 -9.648 -8.789 1 96.12 111 PRO B CA 1
ATOM 2001 C C . PRO B 1 111 ? -5.914 -11.008 -9.492 1 96.12 111 PRO B C 1
ATOM 2003 O O . PRO B 1 111 ? -4.895 -11.391 -10.07 1 96.12 111 PRO B O 1
ATOM 2006 N N . ASP B 1 112 ? -7.062 -11.602 -9.578 1 95.06 112 ASP B N 1
ATOM 2007 C CA . ASP B 1 112 ? -7.203 -12.953 -10.109 1 95.06 112 ASP B CA 1
ATOM 2008 C C . ASP B 1 112 ? -6.91 -12.984 -11.609 1 95.06 112 ASP B C 1
ATOM 2010 O O . ASP B 1 112 ? -6.445 -14 -12.133 1 95.06 112 ASP B O 1
ATOM 2014 N N . ASN B 1 113 ? -7.176 -11.93 -12.234 1 94.38 113 ASN B N 1
ATOM 2015 C CA . ASN B 1 113 ? -7.023 -11.938 -13.68 1 94.38 113 ASN B CA 1
ATOM 2016 C C . ASN B 1 113 ? -5.555 -11.961 -14.094 1 94.38 113 ASN B C 1
ATOM 2018 O O . ASN B 1 113 ? -5.242 -12.016 -15.281 1 94.38 113 ASN B O 1
ATOM 2022 N N . PHE B 1 114 ? -4.672 -11.992 -13.188 1 96.44 114 PHE B N 1
ATOM 2023 C CA . PHE B 1 114 ? -3.25 -12.109 -13.484 1 96.44 114 PHE B CA 1
ATOM 2024 C C . PHE B 1 114 ? -2.76 -13.531 -13.234 1 96.44 114 PHE B C 1
ATOM 2026 O O . PHE B 1 114 ? -1.567 -13.812 -13.375 1 96.44 114 PHE B O 1
ATOM 2033 N N . ILE B 1 115 ? -3.645 -14.32 -12.797 1 97.25 115 ILE B N 1
ATOM 2034 C CA . ILE B 1 115 ? -3.342 -15.734 -12.648 1 97.25 115 ILE B CA 1
ATOM 2035 C C . ILE B 1 115 ? -3.52 -16.438 -13.992 1 97.25 115 ILE B C 1
ATOM 2037 O O . ILE B 1 115 ? -4.531 -16.25 -14.672 1 97.25 115 ILE B O 1
ATOM 2041 N N . THR B 1 116 ? -2.5 -17.188 -14.336 1 97.19 116 THR B N 1
ATOM 2042 C CA . THR B 1 116 ? -2.525 -17.891 -15.617 1 97.19 116 THR B CA 1
ATOM 2043 C C . THR B 1 116 ? -2.416 -19.406 -15.414 1 97.19 116 THR B C 1
ATOM 2045 O O . THR B 1 116 ? -1.766 -19.859 -14.469 1 97.19 116 THR B O 1
ATOM 2048 N N . GLU B 1 117 ? -3.066 -20.109 -16.312 1 96.19 117 GLU B N 1
ATOM 2049 C CA . GLU B 1 117 ? -2.871 -21.562 -16.312 1 96.19 117 GLU B CA 1
ATOM 2050 C C . GLU B 1 117 ? -1.521 -21.938 -16.922 1 96.19 117 GLU B C 1
ATOM 2052 O O . GLU B 1 117 ? -1.11 -21.359 -17.938 1 96.19 117 GLU B O 1
ATOM 2057 N N . GLY B 1 118 ? -0.866 -22.922 -16.266 1 96.81 118 GLY B N 1
ATOM 2058 C CA . GLY B 1 118 ? 0.434 -23.359 -16.75 1 96.81 118 GLY B CA 1
ATOM 2059 C C . GLY B 1 118 ? 1.58 -22.906 -15.859 1 96.81 118 GLY B C 1
ATOM 2060 O O . GLY B 1 118 ? 1.367 -22.203 -14.883 1 96.81 118 GLY B O 1
ATOM 2061 N N . LYS B 1 119 ? 2.723 -23.312 -16.188 1 96.38 119 LYS B N 1
ATOM 2062 C CA . LYS B 1 119 ? 3.916 -23.109 -15.375 1 96.38 119 LYS B CA 1
ATOM 2063 C C . LYS B 1 119 ? 4.445 -21.688 -15.508 1 96.38 119 LYS B C 1
ATOM 2065 O O . LYS B 1 119 ? 5.047 -21.156 -14.57 1 96.38 119 LYS B O 1
ATOM 2070 N N . THR B 1 120 ? 4.195 -21.109 -16.688 1 97.38 120 THR B N 1
ATOM 2071 C CA . THR B 1 120 ? 4.777 -19.797 -16.953 1 97.38 120 THR B CA 1
ATOM 2072 C C . THR B 1 120 ? 3.697 -18.719 -17 1 97.38 120 THR B C 1
ATOM 2074 O O . THR B 1 120 ? 2.76 -18.797 -17.797 1 97.38 120 THR B O 1
ATOM 2077 N N . PRO B 1 121 ? 3.836 -17.734 -16.172 1 98.25 121 PRO B N 1
ATOM 2078 C CA . PRO B 1 121 ? 2.854 -16.656 -16.234 1 98.25 121 PRO B CA 1
ATOM 2079 C C . PRO B 1 121 ? 2.818 -15.961 -17.594 1 98.25 121 PRO B C 1
ATOM 2081 O O . PRO B 1 121 ? 3.869 -15.711 -18.188 1 98.25 121 PRO B O 1
ATOM 2084 N N . LYS B 1 122 ? 1.633 -15.57 -18.047 1 97.25 122 LYS B N 1
ATOM 2085 C CA . LYS B 1 122 ? 1.462 -14.883 -19.328 1 97.25 122 LYS B CA 1
ATOM 2086 C C . LYS B 1 122 ? 1.412 -13.375 -19.141 1 97.25 122 LYS B C 1
ATOM 2088 O O . LYS B 1 122 ? 1.573 -12.609 -20.094 1 97.25 122 LYS B O 1
ATOM 2093 N N . LYS B 1 123 ? 1.031 -12.93 -17.953 1 95.94 123 LYS B N 1
ATOM 2094 C CA . LYS B 1 123 ? 0.985 -11.523 -17.578 1 95.94 123 LYS B CA 1
ATOM 2095 C C . LYS B 1 123 ? 1.704 -11.273 -16.25 1 95.94 123 LYS B C 1
ATOM 2097 O O . LYS B 1 123 ? 1.764 -12.164 -15.398 1 95.94 123 LYS B O 1
ATOM 2102 N N . THR B 1 124 ? 2.297 -10.156 -16.172 1 98.12 124 THR B N 1
ATOM 2103 C CA . THR B 1 124 ? 2.943 -9.734 -14.938 1 98.12 124 THR B CA 1
ATOM 2104 C C . THR B 1 124 ? 2.207 -8.555 -14.32 1 98.12 124 THR B C 1
ATOM 2106 O O . THR B 1 124 ? 1.942 -7.555 -14.992 1 98.12 124 THR B O 1
ATOM 2109 N N . PHE B 1 125 ? 1.758 -8.711 -13.102 1 98.38 125 PHE B N 1
ATOM 2110 C CA . PHE B 1 125 ? 1.136 -7.59 -12.414 1 98.38 125 PHE B CA 1
ATOM 2111 C C . PHE B 1 125 ? 2.193 -6.633 -11.875 1 98.38 125 PHE B C 1
ATOM 2113 O O . PHE B 1 125 ? 3.15 -7.059 -11.227 1 98.38 125 PHE B O 1
ATOM 2120 N N . ASP B 1 126 ? 2.025 -5.348 -12.125 1 98.44 126 ASP B N 1
ATOM 2121 C CA . ASP B 1 126 ? 2.906 -4.305 -11.609 1 98.44 126 ASP B CA 1
ATOM 2122 C C . ASP B 1 126 ? 2.266 -3.576 -10.43 1 98.44 126 ASP B C 1
ATOM 2124 O O . ASP B 1 126 ? 1.312 -2.814 -10.609 1 98.44 126 ASP B O 1
ATOM 2128 N N . VAL B 1 127 ? 2.84 -3.814 -9.266 1 97.94 127 VAL B N 1
ATOM 2129 C CA . VAL B 1 127 ? 2.25 -3.209 -8.078 1 97.94 127 VAL B CA 1
ATOM 2130 C C . VAL B 1 127 ? 2.549 -1.711 -8.055 1 97.94 127 VAL B C 1
ATOM 2132 O O . VAL B 1 127 ? 1.907 -0.953 -7.324 1 97.94 127 VAL B O 1
ATOM 2135 N N . GLY B 1 128 ? 3.477 -1.258 -8.836 1 97.56 128 GLY B N 1
ATOM 2136 C CA . GLY B 1 128 ? 3.881 0.139 -8.852 1 97.56 128 GLY B CA 1
ATOM 2137 C C . GLY B 1 128 ? 5.156 0.4 -8.078 1 97.56 128 GLY B C 1
ATOM 2138 O O . GLY B 1 128 ? 6.059 -0.438 -8.055 1 97.56 128 GLY B O 1
ATOM 2139 N N . THR B 1 129 ? 5.305 1.608 -7.645 1 98.25 129 THR B N 1
ATOM 2140 C CA . THR B 1 129 ? 6.422 2.045 -6.816 1 98.25 129 THR B CA 1
ATOM 2141 C C . THR B 1 129 ? 5.945 2.396 -5.41 1 98.25 129 THR B C 1
ATOM 2143 O O . THR B 1 129 ? 5.129 3.307 -5.23 1 98.25 129 THR B O 1
ATOM 2146 N N . ILE B 1 130 ? 6.43 1.74 -4.453 1 98.12 130 ILE B N 1
ATOM 2147 C CA . ILE B 1 130 ? 6 1.933 -3.074 1 98.12 130 ILE B CA 1
ATOM 2148 C C . ILE B 1 130 ? 7.121 2.586 -2.268 1 98.12 130 ILE B C 1
ATOM 2150 O O . ILE B 1 130 ? 8.25 2.1 -2.262 1 98.12 130 ILE B O 1
ATOM 2154 N N . ASN B 1 131 ? 6.77 3.682 -1.667 1 98.31 131 ASN B N 1
ATOM 2155 C CA . ASN B 1 131 ? 7.668 4.273 -0.682 1 98.31 131 ASN B CA 1
ATOM 2156 C C . ASN B 1 131 ? 7.492 3.635 0.693 1 98.31 131 ASN B C 1
ATOM 2158 O O . ASN B 1 131 ? 6.484 3.863 1.362 1 98.31 131 ASN B O 1
ATOM 2162 N N . LEU B 1 132 ? 8.516 2.99 1.136 1 98.44 132 LEU B N 1
ATOM 2163 C CA . LEU B 1 132 ? 8.43 2.123 2.305 1 98.44 132 LEU B CA 1
ATOM 2164 C C . LEU B 1 132 ? 8.492 2.938 3.592 1 98.44 132 LEU B C 1
ATOM 2166 O O . LEU B 1 132 ? 8.266 2.406 4.684 1 98.44 132 LEU B O 1
ATOM 2170 N N . ASN B 1 133 ? 8.766 4.262 3.455 1 97.56 133 ASN B N 1
ATOM 2171 C CA . ASN B 1 133 ? 8.695 5.109 4.641 1 97.56 133 ASN B CA 1
ATOM 2172 C C . ASN B 1 133 ? 7.27 5.215 5.168 1 97.56 133 ASN B C 1
ATOM 2174 O O . ASN B 1 133 ? 7.059 5.52 6.344 1 97.56 133 ASN B O 1
ATOM 2178 N N . ALA B 1 134 ? 6.352 5.055 4.215 1 96.25 134 ALA B N 1
ATOM 2179 C CA . ALA B 1 134 ? 4.941 5.086 4.602 1 96.25 134 ALA B CA 1
ATOM 2180 C C . ALA B 1 134 ? 4.562 3.834 5.391 1 96.25 134 ALA B C 1
ATOM 2182 O O . ALA B 1 134 ? 5.195 2.785 5.246 1 96.25 134 ALA B O 1
ATOM 2183 N N . LYS B 1 135 ? 3.578 4.047 6.184 1 96.75 135 LYS B N 1
ATOM 2184 C CA . LYS B 1 135 ? 3.041 2.893 6.898 1 96.75 135 LYS B CA 1
ATOM 2185 C C . LYS B 1 135 ? 1.6 2.613 6.484 1 96.75 135 LYS B C 1
ATOM 2187 O O . LYS B 1 135 ? 0.692 3.375 6.828 1 96.75 135 LYS B O 1
ATOM 2192 N N . PHE B 1 136 ? 1.412 1.545 5.836 1 97.31 136 PHE B N 1
ATOM 2193 C CA . PHE B 1 136 ? 0.084 1.151 5.379 1 97.31 136 PHE B CA 1
ATOM 2194 C C . PHE B 1 136 ? -0.718 0.534 6.516 1 97.31 136 PHE B C 1
ATOM 2196 O O . PHE B 1 136 ? -0.182 -0.239 7.312 1 97.31 136 PHE B O 1
ATOM 2203 N N . ALA B 1 137 ? -1.998 0.842 6.523 1 97.19 137 ALA B N 1
ATOM 2204 C CA . ALA B 1 137 ? -2.861 0.123 7.457 1 97.19 137 ALA B CA 1
ATOM 2205 C C . ALA B 1 137 ? -2.801 -1.382 7.211 1 97.19 137 ALA B C 1
ATOM 2207 O O . ALA B 1 137 ? -2.842 -1.832 6.062 1 97.19 137 ALA B O 1
ATOM 2208 N N . GLY B 1 138 ? -2.619 -2.176 8.273 1 97.5 138 GLY B N 1
ATOM 2209 C CA . GLY B 1 138 ? -2.562 -3.623 8.141 1 97.5 138 GLY B CA 1
ATOM 2210 C C . GLY B 1 138 ? -1.146 -4.164 8.094 1 97.5 138 GLY B C 1
ATOM 2211 O O . GLY B 1 138 ? -0.938 -5.375 8.141 1 97.5 138 GLY B O 1
ATOM 2212 N N . GLU B 1 139 ? -0.179 -3.223 7.918 1 97.19 139 GLU B N 1
ATOM 2213 C CA . GLU B 1 139 ? 1.212 -3.65 8.039 1 97.19 139 GLU B CA 1
ATOM 2214 C C . GLU B 1 139 ? 1.464 -4.336 9.383 1 97.19 139 GLU B C 1
ATOM 2216 O O . GLU B 1 139 ? 0.937 -3.91 10.414 1 97.19 139 GLU B O 1
ATOM 2221 N N . THR B 1 140 ? 2.32 -5.383 9.344 1 96.56 140 THR B N 1
ATOM 2222 C CA . THR B 1 140 ? 2.678 -6.117 10.547 1 96.56 140 THR B CA 1
ATOM 2223 C C . THR B 1 140 ? 4.195 -6.227 10.688 1 96.56 140 THR B C 1
ATOM 2225 O O . THR B 1 140 ? 4.938 -5.75 9.828 1 96.56 140 THR B O 1
ATOM 2228 N N . ARG B 1 141 ? 4.551 -6.742 11.852 1 95.94 141 ARG B N 1
ATOM 2229 C CA . ARG B 1 141 ? 5.949 -7.082 12.078 1 95.94 141 ARG B CA 1
ATOM 2230 C C . ARG B 1 141 ? 6.172 -8.586 11.992 1 95.94 141 ARG B C 1
ATOM 2232 O O . ARG B 1 141 ? 5.332 -9.367 12.453 1 95.94 141 ARG B O 1
ATOM 2239 N N . ASP B 1 142 ? 7.223 -8.938 11.43 1 95.62 142 ASP B N 1
ATOM 2240 C CA . ASP B 1 142 ? 7.562 -10.352 11.266 1 95.62 142 ASP B CA 1
ATOM 2241 C C . ASP B 1 142 ? 9 -10.625 11.703 1 95.62 142 ASP B C 1
ATOM 2243 O O . ASP B 1 142 ? 9.945 -10.148 11.078 1 95.62 142 ASP B O 1
ATOM 2247 N N . CYS B 1 143 ? 9.117 -11.445 12.805 1 94.12 143 CYS B N 1
ATOM 2248 C CA . CYS B 1 143 ? 10.438 -11.711 13.359 1 94.12 143 CYS B CA 1
ATOM 2249 C C . CYS B 1 143 ? 10.945 -13.086 12.953 1 94.12 143 CYS B C 1
ATOM 2251 O O . CYS B 1 143 ? 12.016 -13.516 13.391 1 94.12 143 CYS B O 1
ATOM 2253 N N . LEU B 1 144 ? 10.078 -13.734 12.25 1 84.69 144 LEU B N 1
ATOM 2254 C CA . LEU B 1 144 ? 10.406 -15.109 11.906 1 84.69 144 LEU B CA 1
ATOM 2255 C C . LEU B 1 144 ? 10.82 -15.219 10.438 1 84.69 144 LEU B C 1
ATOM 2257 O O . LEU B 1 144 ? 11.375 -16.234 10.016 1 84.69 144 LEU B O 1
ATOM 2261 N N . ASN B 1 145 ? 10.625 -14.164 9.914 1 64.75 145 ASN B N 1
ATOM 2262 C CA . ASN B 1 145 ? 10.711 -14.008 8.469 1 64.75 145 ASN B CA 1
ATOM 2263 C C . ASN B 1 145 ? 11.172 -15.297 7.793 1 64.75 145 ASN B C 1
ATOM 2265 O O . ASN B 1 145 ? 12.305 -15.742 8.008 1 64.75 145 ASN B O 1
#

Secondary structure (DSSP, 8-state):
------------------------SEEEEEEEEEEEEETTEE-TT-EEEEEE--SSSPPEEEEEEE--TTSEEEEEEEEEESSPP-EEEEEEE-TT-S-TTSEEEEEEEPPGGG-EESSS-S-EEEEEEEETTSEETT-EEES--/------------------------SEEEEEEEEEEEEETTEE-TT-EEEEEE--SSSPPEEEEEEE--TTSEEEEEEEEEESSPP-EEEEEEE-TT-S-TTSEEEEEEEPPGGG-EESSS-S-EEEEEEEETTSEETT-EEES--

Solvent-accessible surface area (backbone atoms only — not comparable to full-atom values): 15822 Å² total; per-residue (Å²): 135,85,80,78,77,77,76,76,74,75,72,76,73,71,73,70,64,78,71,75,64,81,62,68,58,46,47,29,7,33,27,41,31,37,31,32,24,40,92,91,32,54,33,51,67,28,41,35,40,32,31,35,58,46,87,98,49,79,59,44,79,37,32,76,41,52,19,37,85,71,5,37,39,70,43,58,28,48,50,55,30,74,55,85,78,42,43,31,36,36,42,35,37,57,54,93,44,90,65,66,84,31,23,44,32,43,44,36,35,53,53,69,88,39,55,24,76,35,76,62,46,84,44,70,44,62,52,35,32,42,32,49,56,44,43,51,41,59,51,42,77,39,72,74,114,136,84,82,77,78,76,77,76,77,73,73,74,74,72,72,70,64,80,70,74,64,82,60,68,58,47,47,30,8,30,27,42,32,36,32,32,24,39,91,90,31,54,34,51,67,28,42,36,37,32,30,34,59,46,87,98,50,79,60,44,79,36,32,76,42,53,19,37,83,73,5,37,38,68,43,58,29,48,50,54,30,75,55,84,78,41,44,33,38,36,41,35,37,58,54,92,46,90,64,70,84,33,23,45,30,45,42,36,35,53,54,69,86,38,55,24,76,35,75,61,46,84,44,67,44,62,54,34,31,43,31,48,56,44,42,51,42,59,51,43,78,38,73,74,114

Organism: Bursaphelenchus xylophilus (NCBI:txid6326)

Nearest PDB structures (foldseek):
  5ek8-assembly1_A  TM=5.385E-01  e=1.260E-06  Rippkaea orientalis PCC 8801
  1etb-assembly1_2  TM=5.910E-01  e=1.702E-02  Homo sapiens
  3u2j-assembly1_B-2  TM=5.363E-01  e=3.479E-02  Homo sapiens
  1qab-assembly1_A  TM=4.984E-01  e=5.401E-02  Homo sapiens
  1bze-assembly1_A  TM=5.352E-01  e=1.104E-01  Homo sapiens

pLDDT: mean 87.51, std 18.84, range [32.53, 98.94]

InterPro domains:
  IPR001534 Transthyretin-like [PF01060] (33-111)
  IPR001534 Transthyretin-like [PTHR21700] (7-145)
  IPR038479 Transthyretin-like superfamily [G3DSA:2.60.40.3330] (26-139)

Sequence (290 aa):
MVKVATVLLLSLALVVDGVKLPSLGKLQSAAVKGRLLCDRKPYAQAKIKMYDEDFGELDDLMDTKFSDKNGAFLVSGHETEFTPIDVKINIYHNCDDEQKECYRKISIKIPDNFITEGKTPKKTFDVGTINLNAKFAGETRDCLNMVKVATVLLLSLALVVDGVKLPSLGKLQSAAVKGRLLCDRKPYAQAKIKMYDEDFGELDDLMDTKFSDKNGAFLVSGHETEFTPIDVKINIYHNCDDEQKECYRKISIKIPDNFITEGKTPKKTFDVGTINLNAKFAGETRDCLN

Radius of gyration: 27.42 Å; Cα contacts (8 Å, |Δi|>4): 706; chains: 2; bounding box: 84×107×56 Å